Protein AF-A0A965GZ14-F1 (afdb_monomer_lite)

Sequence (369 aa):
MTVRLGDVRKEIFDEARREAADQATREGGDAVNAAARAEAALTSGAAARAAALAAVAKIASEREDIASAVRELLPDPRNAPSLSPADRARSIREKIAEVRARRESEPTISAAAVPSSPQPGRVAALEAANQAQARTRYIVVFKSALGASESRQARDQFMAGPAGLAAGARIEYTYDTALRGFAVSLPAAAADAFLDAIANNPNVDRVEIDSIVSRQAVTQTSAPWGLDRADQRSLPLSSSFSWTASGTGVRAFVIDTGILSSHAQFSGRIATGFTAIADGRGTEDCNGHGTHVAGTIGGSVSGLAKSVTLVPVRVLDCSGSGTLSGVVAGIDWVAANAPARSVMNLSLGGTASSTLDQAVAGAIARGVT

Structure (mmCIF, N/CA/C/O backbone):
data_AF-A0A965GZ14-F1
#
_entry.id   AF-A0A965GZ14-F1
#
loop_
_atom_site.group_PDB
_atom_site.id
_atom_site.type_symbol
_atom_site.label_atom_id
_atom_site.label_alt_id
_atom_site.label_comp_id
_atom_site.label_asym_id
_atom_site.label_entity_id
_atom_site.label_seq_id
_atom_site.pdbx_PDB_ins_code
_atom_site.Cartn_x
_atom_site.Cartn_y
_atom_site.Cartn_z
_atom_site.occupancy
_atom_site.B_iso_or_equiv
_atom_site.auth_seq_id
_atom_site.auth_comp_id
_atom_site.auth_asym_id
_atom_site.auth_atom_id
_atom_site.pdbx_PDB_model_num
ATOM 1 N N . MET A 1 1 ? 48.035 10.378 28.261 1.00 34.03 1 MET A N 1
ATOM 2 C CA . MET A 1 1 ? 47.774 11.759 27.809 1.00 34.03 1 MET A CA 1
ATOM 3 C C . MET A 1 1 ? 46.343 11.783 27.298 1.00 34.03 1 MET A C 1
ATOM 5 O O . MET A 1 1 ? 46.087 11.326 26.196 1.00 34.03 1 MET A O 1
ATOM 9 N N . THR A 1 2 ? 45.397 12.139 28.167 1.00 25.56 2 THR A N 1
ATOM 10 C CA . THR A 1 2 ? 43.957 12.068 27.881 1.00 25.56 2 THR A CA 1
ATOM 11 C C . THR A 1 2 ? 43.485 13.470 27.531 1.00 25.56 2 THR A C 1
ATOM 13 O O . THR A 1 2 ? 43.450 14.332 28.408 1.00 25.56 2 THR A O 1
ATOM 16 N N . VAL A 1 3 ? 43.162 13.712 26.262 1.00 28.05 3 VAL A N 1
ATOM 17 C CA . VAL A 1 3 ? 42.496 14.951 25.836 1.00 28.05 3 VAL A CA 1
ATOM 18 C C . VAL A 1 3 ? 41.031 14.842 26.262 1.00 28.05 3 VAL A C 1
ATOM 20 O O . VAL A 1 3 ? 40.362 13.858 25.944 1.00 28.05 3 VAL A O 1
ATOM 23 N N . ARG A 1 4 ? 40.543 15.798 27.061 1.00 29.12 4 ARG A N 1
ATOM 24 C CA . ARG A 1 4 ? 39.153 15.805 27.540 1.00 29.12 4 ARG A CA 1
ATOM 25 C C . ARG A 1 4 ? 38.256 16.362 26.434 1.00 29.12 4 ARG A C 1
ATOM 27 O O . ARG A 1 4 ? 38.585 17.371 25.823 1.00 29.12 4 ARG A O 1
ATOM 34 N N . LEU A 1 5 ? 37.080 15.758 26.244 1.00 29.03 5 LEU A N 1
ATOM 35 C CA . LEU A 1 5 ? 36.050 16.155 25.264 1.00 29.03 5 LEU A CA 1
ATOM 36 C C . LEU A 1 5 ? 35.640 17.649 25.298 1.00 29.03 5 LEU A C 1
ATOM 38 O O . LEU A 1 5 ? 34.991 18.123 24.368 1.00 29.03 5 LEU A O 1
ATOM 42 N N . GLY A 1 6 ? 35.987 18.391 26.354 1.00 32.09 6 GLY A N 1
ATOM 43 C CA . GLY A 1 6 ? 35.742 19.832 26.454 1.00 32.09 6 GLY A CA 1
ATOM 44 C C . GLY A 1 6 ? 36.629 20.685 25.542 1.00 32.09 6 GLY A C 1
ATOM 45 O O . GLY A 1 6 ? 36.173 21.731 25.084 1.00 32.09 6 GLY A O 1
ATOM 46 N N . ASP A 1 7 ? 37.843 20.227 25.227 1.00 34.12 7 ASP A N 1
ATOM 47 C CA . ASP A 1 7 ? 38.827 21.026 24.484 1.00 34.12 7 ASP A CA 1
ATOM 48 C C . ASP A 1 7 ? 38.552 20.997 22.968 1.00 34.12 7 ASP A C 1
ATOM 50 O O . ASP A 1 7 ? 38.594 22.035 22.314 1.00 34.12 7 ASP A O 1
ATOM 54 N N . VAL A 1 8 ? 38.087 19.855 22.443 1.00 33.94 8 VAL A N 1
ATOM 55 C CA . VAL A 1 8 ? 37.660 19.688 21.034 1.00 33.94 8 VAL A CA 1
ATOM 56 C C . VAL A 1 8 ? 36.401 20.503 20.722 1.00 33.94 8 VAL A C 1
ATOM 58 O O . VAL A 1 8 ? 36.250 21.068 19.642 1.00 33.94 8 VAL A O 1
ATOM 61 N N . ARG A 1 9 ? 35.483 20.615 21.690 1.00 38.44 9 ARG A N 1
ATOM 62 C CA . ARG A 1 9 ? 34.275 21.432 21.538 1.00 38.44 9 ARG A CA 1
ATOM 63 C C . ARG A 1 9 ? 34.630 22.917 21.448 1.00 38.44 9 ARG A C 1
ATOM 65 O O . ARG A 1 9 ? 34.014 23.631 20.668 1.00 38.44 9 ARG A O 1
ATOM 72 N N . LYS A 1 10 ? 35.618 23.383 22.215 1.00 38.72 10 LYS A N 1
ATOM 73 C CA . LYS A 1 10 ? 36.030 24.790 22.206 1.00 38.72 10 LYS A CA 1
ATOM 74 C C . LYS A 1 10 ? 36.709 25.177 20.886 1.00 38.72 10 LYS A C 1
ATOM 76 O O . LYS A 1 10 ? 36.378 26.222 20.343 1.00 38.72 10 LYS A O 1
ATOM 81 N N . GLU A 1 11 ? 37.538 24.295 20.326 1.00 36.91 11 GLU A N 1
ATOM 82 C CA . GLU A 1 11 ? 38.167 24.479 19.006 1.00 36.91 11 GLU A CA 1
ATOM 83 C C . GLU A 1 11 ? 37.140 24.583 17.868 1.00 36.91 11 GLU A C 1
ATOM 85 O O . GLU A 1 11 ? 37.192 25.530 17.090 1.00 36.91 11 GLU A O 1
ATOM 90 N N . ILE A 1 12 ? 36.138 23.696 17.836 1.00 39.47 12 ILE A N 1
ATOM 91 C CA . ILE A 1 12 ? 35.082 23.712 16.806 1.00 39.47 12 ILE A CA 1
ATOM 92 C C . ILE A 1 12 ? 34.212 24.978 16.902 1.00 39.47 12 ILE A C 1
ATOM 94 O O . ILE A 1 12 ? 33.829 25.558 15.885 1.00 39.47 12 ILE A O 1
ATOM 98 N N . PHE A 1 13 ? 33.903 25.438 18.119 1.00 42.28 13 PHE A N 1
ATOM 99 C CA . PHE A 1 13 ? 33.138 26.673 18.317 1.00 42.28 13 PHE A CA 1
ATOM 100 C C . PHE A 1 13 ? 33.953 27.931 17.988 1.00 42.28 13 PHE A C 1
ATOM 102 O O . PHE A 1 13 ? 33.389 28.883 17.448 1.00 42.28 13 PHE A O 1
ATOM 109 N N . ASP A 1 14 ? 35.256 27.941 18.277 1.00 42.25 14 ASP A N 1
ATOM 110 C CA . ASP A 1 14 ? 36.144 29.066 17.970 1.00 42.25 14 ASP A CA 1
ATOM 111 C C . ASP A 1 14 ? 36.482 29.149 16.469 1.00 42.25 14 ASP A C 1
ATOM 113 O O . ASP A 1 14 ? 36.715 30.246 15.959 1.00 42.25 14 ASP A O 1
ATOM 117 N N . GLU A 1 15 ? 36.455 28.028 15.746 1.00 41.41 15 GLU A N 1
ATOM 118 C CA . GLU A 1 15 ? 36.604 27.971 14.286 1.00 41.41 15 GLU A CA 1
ATOM 119 C C . GLU A 1 15 ? 35.326 28.433 13.569 1.00 41.41 15 GLU A C 1
ATOM 121 O O . GLU A 1 15 ? 35.385 29.328 12.726 1.00 41.41 15 GLU A O 1
ATOM 126 N N . ALA A 1 16 ? 34.148 27.992 14.029 1.00 40.31 16 ALA A N 1
ATOM 127 C CA . ALA A 1 16 ? 32.859 28.489 13.535 1.00 40.31 16 ALA A CA 1
ATOM 128 C C . ALA A 1 16 ? 32.665 30.000 13.785 1.00 40.31 16 ALA A C 1
ATOM 130 O O . ALA A 1 16 ? 32.056 30.705 12.978 1.00 40.31 16 ALA A O 1
ATOM 131 N N . ARG A 1 17 ? 33.213 30.531 14.889 1.00 46.19 17 ARG A N 1
ATOM 132 C CA . ARG A 1 17 ? 33.217 31.975 15.181 1.00 46.19 17 ARG A CA 1
ATOM 133 C C . ARG A 1 17 ? 34.125 32.763 14.236 1.00 46.19 17 ARG A C 1
ATOM 135 O O . ARG A 1 17 ? 33.768 33.882 13.871 1.00 46.19 17 ARG A O 1
ATOM 142 N N . ARG A 1 18 ? 35.281 32.203 13.857 1.00 45.28 18 ARG A N 1
ATOM 143 C CA . ARG A 1 18 ? 36.219 32.823 12.904 1.00 45.28 18 ARG A CA 1
ATOM 144 C C . ARG A 1 18 ? 35.644 32.838 11.494 1.00 45.28 18 ARG A C 1
ATOM 146 O O . ARG A 1 18 ? 35.680 33.882 10.857 1.00 45.28 18 ARG A O 1
ATOM 153 N N . GLU A 1 19 ? 35.025 31.744 11.056 1.00 46.16 19 GLU A N 1
ATOM 154 C CA . GLU A 1 19 ? 34.371 31.668 9.743 1.00 46.16 19 GLU A CA 1
ATOM 155 C C . GLU A 1 19 ? 33.162 32.614 9.639 1.00 46.16 19 GLU A C 1
ATOM 157 O O . GLU A 1 19 ? 32.989 33.298 8.629 1.00 46.16 19 GLU A O 1
ATOM 162 N N . ALA A 1 20 ? 32.377 32.750 10.714 1.00 40.12 20 ALA A N 1
ATOM 163 C CA . ALA A 1 20 ? 31.276 33.712 10.776 1.00 40.12 20 ALA A CA 1
ATOM 164 C C . ALA A 1 20 ? 31.756 35.180 10.785 1.00 40.12 20 ALA A C 1
ATOM 166 O O . ALA A 1 20 ? 31.116 36.042 10.179 1.00 40.12 20 ALA A O 1
ATOM 167 N N . ALA A 1 21 ? 32.890 35.479 11.432 1.00 41.12 21 ALA A N 1
ATOM 168 C CA . ALA A 1 21 ? 33.496 36.815 11.432 1.00 41.12 21 ALA A CA 1
ATOM 169 C C . ALA A 1 21 ? 34.120 37.177 10.066 1.00 41.12 21 ALA A C 1
ATOM 171 O O . ALA A 1 21 ? 33.974 38.309 9.592 1.00 41.12 21 ALA A O 1
ATOM 172 N N . ASP A 1 22 ? 34.735 36.207 9.386 1.00 42.75 22 ASP A N 1
ATOM 173 C CA . ASP A 1 22 ? 35.273 36.359 8.029 1.00 42.75 22 ASP A CA 1
ATOM 174 C C . ASP A 1 22 ? 34.175 36.576 6.979 1.00 42.75 22 ASP A C 1
ATOM 176 O O . ASP A 1 22 ? 34.392 37.281 5.989 1.00 42.75 22 ASP A O 1
ATOM 180 N N . GLN A 1 23 ? 32.984 36.016 7.204 1.00 40.91 23 GLN A N 1
ATOM 181 C CA . GLN A 1 23 ? 31.810 36.227 6.359 1.00 40.91 23 GLN A CA 1
ATOM 182 C C . GLN A 1 23 ? 31.124 37.577 6.651 1.00 40.91 23 GLN A C 1
ATOM 184 O O . GLN A 1 23 ? 30.739 38.289 5.723 1.00 40.91 23 GLN A O 1
ATOM 189 N N . ALA A 1 24 ? 31.091 38.014 7.917 1.00 36.91 24 ALA A N 1
ATOM 190 C CA . ALA A 1 24 ? 30.597 39.337 8.320 1.00 36.91 24 ALA A CA 1
ATOM 191 C C . ALA A 1 24 ? 31.432 40.503 7.756 1.00 36.91 24 ALA A C 1
ATOM 193 O O . ALA A 1 24 ? 30.888 41.564 7.446 1.00 36.91 24 ALA A O 1
ATOM 194 N N . THR A 1 25 ? 32.739 40.289 7.573 1.00 42.28 25 THR A N 1
ATOM 195 C CA . THR A 1 25 ? 33.654 41.274 6.969 1.00 42.28 25 THR A CA 1
ATOM 196 C C . THR A 1 25 ? 33.437 41.407 5.449 1.00 42.28 25 THR A C 1
ATOM 198 O O . THR A 1 25 ? 33.820 42.416 4.861 1.00 42.28 25 THR A O 1
ATOM 201 N N . ARG A 1 26 ? 32.775 40.427 4.804 1.00 45.94 26 ARG A N 1
ATOM 202 C CA . ARG A 1 26 ? 32.494 40.404 3.352 1.00 45.94 26 ARG A CA 1
ATOM 203 C C . ARG A 1 26 ? 31.076 40.838 2.973 1.00 45.94 26 ARG A C 1
ATOM 205 O O . ARG A 1 26 ? 30.889 41.315 1.860 1.00 45.94 26 ARG A O 1
ATOM 212 N N . GLU A 1 27 ? 30.098 40.689 3.865 1.00 45.09 27 GLU A N 1
ATOM 213 C CA . GLU A 1 27 ? 28.670 40.870 3.536 1.00 45.09 27 GLU A CA 1
ATOM 214 C C . GLU A 1 27 ? 27.980 42.048 4.245 1.00 45.09 27 GLU A C 1
ATOM 216 O O . GLU A 1 27 ? 26.765 42.173 4.163 1.00 45.09 27 GLU A O 1
ATOM 221 N N . GLY A 1 28 ? 28.723 42.947 4.899 1.00 41.72 28 GLY A N 1
ATOM 222 C CA . GLY A 1 28 ? 28.174 44.224 5.369 1.00 41.72 28 GLY A CA 1
ATOM 223 C C . GLY A 1 28 ? 27.023 44.085 6.375 1.00 41.72 28 GLY A C 1
ATOM 224 O O . GLY A 1 28 ? 25.868 44.299 6.041 1.00 41.72 28 GLY A O 1
ATOM 225 N N . GLY A 1 29 ? 27.346 43.784 7.635 1.00 38.03 29 GLY A N 1
ATOM 226 C CA . GLY A 1 29 ? 26.534 44.127 8.819 1.00 38.03 29 GLY A CA 1
ATOM 227 C C . GLY A 1 29 ? 25.199 43.397 9.061 1.00 38.03 29 GLY A C 1
ATOM 228 O O . GLY A 1 29 ? 24.818 43.236 10.223 1.00 38.03 29 GLY A O 1
ATOM 229 N N . ASP A 1 30 ? 24.495 42.908 8.039 1.00 45.78 30 ASP A N 1
ATOM 230 C CA . ASP A 1 30 ? 23.093 42.481 8.189 1.00 45.78 30 ASP A CA 1
ATOM 231 C C . ASP A 1 30 ? 22.916 41.024 8.654 1.00 45.78 30 ASP A C 1
ATOM 233 O O . ASP A 1 30 ? 21.999 40.725 9.425 1.00 45.78 30 ASP A O 1
ATOM 237 N N . ALA A 1 31 ? 23.828 40.114 8.296 1.00 41.41 31 ALA A N 1
ATOM 238 C CA . ALA A 1 31 ? 23.728 38.696 8.668 1.00 41.41 31 ALA A CA 1
ATOM 239 C C . ALA A 1 31 ? 23.986 38.436 10.169 1.00 41.41 31 ALA A C 1
ATOM 241 O O . ALA A 1 31 ? 23.285 37.639 10.798 1.00 41.41 31 ALA A O 1
ATOM 242 N N . VAL A 1 32 ? 24.936 39.159 10.777 1.00 42.06 32 VAL A N 1
ATOM 243 C CA . VAL A 1 32 ? 25.220 39.076 12.225 1.00 42.06 32 VAL A CA 1
ATOM 244 C C . VAL A 1 32 ? 24.066 39.674 13.036 1.00 42.06 32 VAL A C 1
ATOM 246 O O . VAL A 1 32 ? 23.691 39.131 14.075 1.00 42.06 32 VAL A O 1
ATOM 249 N N . ASN A 1 33 ? 23.428 40.729 12.519 1.00 46.34 33 ASN A N 1
ATOM 250 C CA . ASN A 1 33 ? 22.239 41.320 13.128 1.00 46.34 33 ASN A CA 1
ATOM 251 C C . ASN A 1 33 ? 21.010 40.399 13.034 1.00 46.34 33 ASN A C 1
ATOM 253 O O . ASN A 1 33 ? 20.216 40.365 13.972 1.00 46.34 33 ASN A O 1
ATOM 257 N N . ALA A 1 34 ? 20.851 39.626 11.955 1.00 44.97 34 ALA A N 1
ATOM 258 C CA . ALA A 1 34 ? 19.755 38.665 11.808 1.00 44.97 34 ALA A CA 1
ATOM 259 C C . ALA A 1 34 ? 19.912 37.443 12.731 1.00 44.97 34 ALA A C 1
ATOM 261 O O . ALA A 1 34 ? 18.946 37.044 13.384 1.00 44.97 34 ALA A O 1
ATOM 262 N N . ALA A 1 35 ? 21.128 36.898 12.851 1.00 43.41 35 ALA A N 1
ATOM 263 C CA . ALA A 1 35 ? 21.421 35.793 13.765 1.00 43.41 35 ALA A CA 1
ATOM 264 C C . ALA A 1 35 ? 21.275 36.213 15.241 1.00 43.41 35 ALA A C 1
ATOM 266 O O . ALA A 1 35 ? 20.604 35.524 16.009 1.00 43.41 35 ALA A O 1
ATOM 267 N N . ALA A 1 36 ? 21.785 37.394 15.616 1.00 45.50 36 ALA A N 1
ATOM 268 C CA . ALA A 1 36 ? 21.632 37.938 16.968 1.00 45.50 36 ALA A CA 1
ATOM 269 C C . ALA A 1 36 ? 20.164 38.270 17.317 1.00 45.50 36 ALA A C 1
ATOM 271 O O . ALA A 1 36 ? 19.733 38.071 18.454 1.00 45.50 36 ALA A O 1
ATOM 272 N N . ARG A 1 37 ? 19.357 38.723 16.343 1.00 48.72 37 ARG A N 1
ATOM 273 C CA . ARG A 1 37 ? 17.907 38.946 16.524 1.00 48.72 37 ARG A CA 1
ATOM 274 C C . ARG A 1 37 ? 17.117 37.640 16.631 1.00 48.72 37 ARG A C 1
ATOM 276 O O . ARG A 1 37 ? 16.169 37.584 17.409 1.00 48.72 37 ARG A O 1
ATOM 283 N N . ALA A 1 38 ? 17.497 36.595 15.894 1.00 44.22 38 ALA A N 1
ATOM 284 C CA . ALA A 1 38 ? 16.880 35.273 16.002 1.00 44.22 38 ALA A CA 1
ATOM 285 C C . ALA A 1 38 ? 17.181 34.617 17.362 1.00 44.22 38 ALA A C 1
ATOM 287 O O . ALA A 1 38 ? 16.285 34.045 17.982 1.00 44.22 38 ALA A O 1
ATOM 288 N N . GLU A 1 39 ? 18.405 34.777 17.872 1.00 45.25 39 GLU A N 1
ATOM 289 C CA . GLU A 1 39 ? 18.802 34.302 19.201 1.00 45.25 39 GLU A CA 1
ATOM 290 C C . GLU A 1 39 ? 18.074 35.066 20.326 1.00 45.25 39 GLU A C 1
ATOM 292 O O . GLU A 1 39 ? 17.581 34.453 21.273 1.00 45.25 39 GLU A O 1
ATOM 297 N N . ALA A 1 40 ? 17.875 36.382 20.169 1.00 45.94 40 ALA A N 1
ATOM 298 C CA . ALA A 1 40 ? 17.059 37.195 21.077 1.00 45.94 40 ALA A CA 1
ATOM 299 C C . ALA A 1 40 ? 15.545 36.891 20.998 1.00 45.94 40 ALA A C 1
ATOM 301 O O . ALA A 1 40 ? 14.834 37.053 21.986 1.00 45.94 40 ALA A O 1
ATOM 302 N N . ALA A 1 41 ? 15.026 36.428 19.855 1.00 42.22 41 ALA A N 1
ATOM 303 C CA . ALA A 1 41 ? 13.614 36.062 19.697 1.00 42.22 41 ALA A CA 1
ATOM 304 C C . ALA A 1 41 ? 13.282 34.686 20.304 1.00 42.22 41 ALA A C 1
ATOM 306 O O . ALA A 1 41 ? 12.161 34.475 20.775 1.00 42.22 41 ALA A O 1
ATOM 307 N N . LEU A 1 42 ? 14.257 33.769 20.369 1.00 42.22 42 LEU A N 1
ATOM 308 C CA . LEU A 1 42 ? 14.113 32.427 20.952 1.00 42.22 42 LEU A CA 1
ATOM 309 C C . LEU A 1 42 ? 13.921 32.427 22.482 1.00 42.22 42 LEU A C 1
ATOM 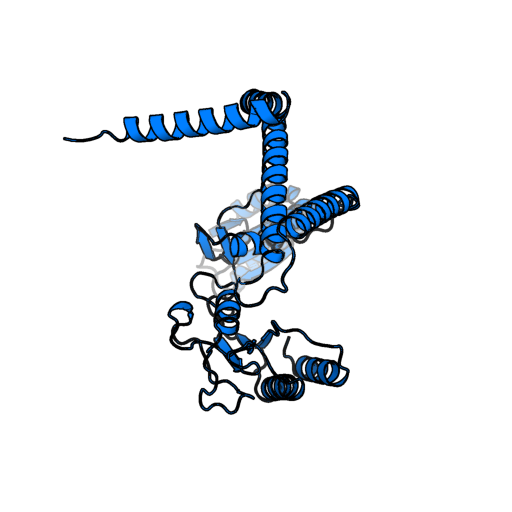311 O O . LEU A 1 42 ? 13.540 31.393 23.044 1.00 42.22 42 LEU A O 1
ATOM 315 N N . THR A 1 43 ? 14.123 33.560 23.158 1.00 43.91 43 THR A N 1
ATOM 316 C CA . THR A 1 43 ? 13.818 33.763 24.589 1.00 43.91 43 THR A CA 1
ATOM 317 C C . THR A 1 43 ? 12.461 34.436 24.837 1.00 43.91 43 THR A C 1
ATOM 319 O O . THR A 1 43 ? 12.029 34.527 25.984 1.00 43.91 43 THR A O 1
ATOM 322 N N . SER A 1 44 ? 11.746 34.842 23.781 1.00 47.12 44 SER A N 1
ATOM 323 C CA . SER A 1 44 ? 10.396 35.420 23.852 1.00 47.12 44 SER A CA 1
ATOM 324 C C . SER A 1 44 ? 9.318 34.411 23.415 1.00 47.12 44 SER A C 1
ATOM 326 O O . SER A 1 44 ? 9.627 33.385 22.810 1.00 47.12 44 SER A O 1
ATOM 328 N N . GLY A 1 45 ? 8.059 34.650 23.807 1.00 46.66 45 GLY A N 1
ATOM 329 C CA . GLY A 1 45 ? 6.956 33.672 23.814 1.00 46.66 45 GLY A CA 1
ATOM 330 C C . GLY A 1 45 ? 6.682 32.887 22.515 1.00 46.66 45 GLY A C 1
ATOM 331 O O . GLY A 1 45 ? 7.187 33.186 21.436 1.00 46.66 45 GLY A O 1
ATOM 332 N N . ALA A 1 46 ? 5.828 31.861 22.624 1.00 39.81 46 ALA A N 1
ATOM 333 C CA . ALA A 1 46 ? 5.640 30.794 21.628 1.00 39.81 46 ALA A CA 1
ATOM 334 C C . ALA A 1 46 ? 5.418 31.254 20.169 1.00 39.81 46 ALA A C 1
ATOM 336 O O . ALA A 1 46 ? 5.917 30.610 19.247 1.00 39.81 46 ALA A O 1
ATOM 337 N N . ALA A 1 47 ? 4.733 32.380 19.946 1.00 39.66 47 ALA A N 1
ATOM 338 C CA . ALA A 1 47 ? 4.501 32.927 18.607 1.00 39.66 47 ALA A CA 1
ATOM 339 C C . ALA A 1 47 ? 5.787 33.452 17.934 1.00 39.66 47 ALA A C 1
ATOM 341 O O . ALA A 1 47 ? 5.985 33.250 16.737 1.00 39.66 47 ALA A O 1
ATOM 342 N N . ALA A 1 48 ? 6.698 34.063 18.699 1.00 39.81 48 ALA A N 1
ATOM 343 C CA . ALA A 1 48 ? 7.976 34.555 18.186 1.00 39.81 48 ALA A CA 1
ATOM 344 C C . ALA A 1 48 ? 8.944 33.400 17.870 1.00 39.81 48 ALA A C 1
ATOM 346 O O . ALA A 1 48 ? 9.634 33.435 16.852 1.00 39.81 48 ALA A O 1
ATOM 347 N N . ARG A 1 49 ? 8.919 32.323 18.675 1.00 45.38 49 ARG A N 1
ATOM 348 C CA . ARG A 1 49 ? 9.638 31.068 18.379 1.00 45.38 49 ARG A CA 1
ATOM 349 C C . ARG A 1 49 ? 9.164 30.413 17.085 1.00 45.38 49 ARG A C 1
ATOM 351 O O . ARG A 1 49 ? 9.995 29.966 16.301 1.00 45.38 49 ARG A O 1
ATOM 358 N N . ALA A 1 50 ? 7.854 30.379 16.843 1.00 42.91 50 ALA A N 1
ATOM 359 C CA . ALA A 1 50 ? 7.295 29.819 15.614 1.00 42.91 50 ALA A CA 1
ATOM 360 C C . ALA A 1 50 ? 7.721 30.623 14.372 1.00 42.91 50 ALA A C 1
ATOM 362 O O . ALA A 1 50 ? 8.121 30.035 13.369 1.00 42.91 50 ALA A O 1
ATOM 363 N N . ALA A 1 51 ? 7.718 31.958 14.458 1.00 42.75 51 ALA A N 1
ATOM 364 C CA . ALA A 1 51 ? 8.179 32.825 13.374 1.00 42.75 51 ALA A CA 1
ATOM 365 C C . ALA A 1 51 ? 9.691 32.681 13.103 1.00 42.75 51 ALA A C 1
ATOM 367 O O . ALA A 1 51 ? 10.104 32.597 11.947 1.00 42.75 51 ALA A O 1
ATOM 368 N N . ALA A 1 52 ? 10.515 32.584 14.154 1.00 40.28 52 ALA A N 1
ATOM 369 C CA . ALA A 1 52 ? 11.957 32.371 14.025 1.00 40.28 52 ALA A CA 1
ATOM 370 C C . ALA A 1 52 ? 12.288 30.997 13.411 1.00 40.28 52 ALA A C 1
ATOM 372 O O . ALA A 1 52 ? 13.125 30.907 12.516 1.00 40.28 52 ALA A O 1
ATOM 373 N N . LEU A 1 53 ? 11.590 29.934 13.825 1.00 46.59 53 LEU A N 1
ATOM 374 C CA . LEU A 1 53 ? 11.750 28.593 13.251 1.00 46.59 53 LEU A CA 1
ATOM 375 C C . LEU A 1 53 ? 11.300 28.531 11.787 1.00 46.59 53 LEU A C 1
ATOM 377 O O . LEU A 1 53 ? 11.969 27.893 10.979 1.00 46.59 53 LEU A O 1
ATOM 381 N N . ALA A 1 54 ? 10.221 29.231 11.424 1.00 45.94 54 ALA A N 1
ATOM 382 C CA . ALA A 1 54 ? 9.782 29.340 10.035 1.00 45.94 54 ALA A CA 1
ATOM 383 C C . ALA A 1 54 ? 10.819 30.067 9.159 1.00 45.94 54 ALA A C 1
ATOM 385 O O . ALA A 1 54 ? 11.085 29.638 8.037 1.00 45.94 54 ALA A O 1
ATOM 386 N N . ALA A 1 55 ? 11.457 31.121 9.681 1.00 43.19 55 ALA A N 1
ATOM 387 C CA . ALA A 1 55 ? 12.532 31.822 8.980 1.00 43.19 55 ALA A CA 1
ATOM 388 C C . ALA A 1 55 ? 13.783 30.940 8.807 1.00 43.19 55 ALA A C 1
ATOM 390 O O . ALA A 1 55 ? 14.345 30.880 7.715 1.00 43.19 55 ALA A O 1
ATOM 391 N N . VAL A 1 56 ? 14.181 30.194 9.843 1.00 43.72 56 VAL A N 1
ATOM 392 C CA . VAL A 1 56 ? 15.314 29.252 9.780 1.00 43.72 56 VAL A CA 1
ATOM 393 C C . VAL A 1 56 ? 15.035 28.100 8.809 1.00 43.72 56 VAL A C 1
ATOM 395 O O . VAL A 1 56 ? 15.908 27.748 8.018 1.00 43.72 56 VAL A O 1
ATOM 398 N N . ALA A 1 57 ? 13.816 27.551 8.804 1.00 46.28 57 ALA A N 1
ATOM 399 C CA . ALA A 1 57 ? 13.407 26.509 7.862 1.00 46.28 57 ALA A CA 1
ATOM 400 C C . ALA A 1 57 ? 13.400 27.012 6.408 1.00 46.28 57 ALA A C 1
ATOM 402 O O . ALA A 1 57 ? 13.819 26.290 5.504 1.00 46.28 57 ALA A O 1
ATOM 403 N N . LYS A 1 58 ? 12.994 28.270 6.184 1.00 50.66 58 LYS A N 1
ATOM 404 C CA . LYS A 1 58 ? 13.064 28.910 4.865 1.00 50.66 58 LYS A CA 1
ATOM 405 C C . LYS A 1 58 ? 14.514 29.055 4.385 1.00 50.66 58 LYS A C 1
ATOM 407 O O . LYS A 1 58 ? 14.811 28.676 3.257 1.00 50.66 58 LYS A O 1
ATOM 412 N N . ILE A 1 59 ? 15.419 29.510 5.256 1.00 46.34 59 ILE A N 1
ATOM 413 C CA . ILE A 1 59 ? 16.857 29.625 4.949 1.00 46.34 59 ILE A CA 1
ATOM 414 C C . ILE A 1 59 ? 17.467 28.244 4.660 1.00 46.34 59 ILE A C 1
ATOM 416 O O . ILE A 1 59 ? 18.252 28.102 3.725 1.00 46.34 59 ILE A O 1
ATOM 420 N N . ALA A 1 60 ? 17.101 27.210 5.424 1.00 46.03 60 ALA A N 1
ATOM 421 C CA . ALA A 1 60 ? 17.585 25.847 5.204 1.00 46.03 60 ALA A CA 1
ATOM 422 C C . ALA A 1 60 ? 17.116 25.273 3.853 1.00 46.03 60 ALA A C 1
ATOM 424 O O . ALA A 1 60 ? 17.932 24.730 3.110 1.00 46.03 60 ALA A O 1
ATOM 425 N N . SER A 1 61 ? 15.841 25.472 3.502 1.00 49.97 61 SER A N 1
ATOM 426 C CA . SER A 1 61 ? 15.279 25.049 2.212 1.00 49.97 61 SER A CA 1
ATOM 427 C C . SER A 1 61 ? 15.927 25.779 1.031 1.00 49.97 61 SER A C 1
ATOM 429 O O . SER A 1 61 ? 16.267 25.142 0.039 1.00 49.97 61 SER A O 1
ATOM 431 N N . GLU A 1 62 ? 16.188 27.085 1.147 1.00 53.12 62 GLU A N 1
ATOM 432 C CA . GLU A 1 62 ? 16.918 27.832 0.114 1.00 53.12 62 GLU A CA 1
ATOM 433 C C . GLU A 1 62 ? 18.355 27.319 -0.067 1.00 53.12 62 GLU A C 1
ATOM 435 O O . GLU A 1 62 ? 18.849 27.256 -1.194 1.00 53.12 62 GLU A O 1
ATOM 440 N N . ARG A 1 63 ? 19.037 26.907 1.013 1.00 51.94 63 ARG A N 1
ATOM 441 C CA . ARG A 1 63 ? 20.388 26.327 0.917 1.00 51.94 63 ARG A CA 1
ATOM 442 C C . ARG A 1 63 ? 20.393 24.975 0.208 1.00 51.94 63 ARG A C 1
ATOM 444 O O . ARG A 1 63 ? 21.327 24.716 -0.549 1.00 51.94 63 ARG A O 1
ATOM 451 N N . GLU A 1 64 ? 19.387 24.133 0.425 1.00 54.88 64 GLU A N 1
ATOM 452 C CA . GLU A 1 64 ? 19.274 22.831 -0.246 1.00 54.88 64 GLU A CA 1
ATOM 453 C C . GLU A 1 64 ? 18.924 22.967 -1.731 1.00 54.88 64 GLU A C 1
ATOM 455 O O . GLU A 1 64 ? 19.569 22.316 -2.556 1.00 54.88 64 GLU A O 1
ATOM 460 N N . ASP A 1 65 ? 18.005 23.872 -2.081 1.00 50.50 65 ASP A N 1
ATOM 461 C CA . ASP A 1 65 ? 17.634 24.159 -3.473 1.00 50.50 65 ASP A CA 1
ATOM 462 C C . ASP A 1 65 ? 18.832 24.724 -4.257 1.00 50.50 65 ASP A C 1
ATOM 464 O O . ASP A 1 65 ? 19.141 24.260 -5.359 1.00 50.50 65 ASP A O 1
ATOM 468 N N . ILE A 1 66 ? 19.581 25.661 -3.659 1.00 48.19 66 ILE A N 1
ATOM 469 C CA . ILE A 1 66 ? 20.815 26.203 -4.248 1.00 48.19 66 ILE A CA 1
ATOM 470 C C . ILE A 1 66 ? 21.884 25.107 -4.366 1.00 48.19 66 ILE A C 1
ATOM 472 O O . ILE A 1 66 ? 22.534 24.994 -5.405 1.00 48.19 66 ILE A O 1
ATOM 476 N N . ALA A 1 67 ? 22.058 24.259 -3.348 1.00 50.06 67 ALA A N 1
ATOM 477 C CA . ALA A 1 67 ? 23.016 23.154 -3.397 1.00 50.06 67 ALA A CA 1
ATOM 478 C C . ALA A 1 67 ? 22.636 22.079 -4.432 1.00 50.06 67 ALA A C 1
ATOM 480 O O . ALA A 1 67 ? 23.516 21.410 -4.978 1.00 50.06 67 ALA A O 1
ATOM 481 N N . SER A 1 68 ? 21.344 21.887 -4.706 1.00 50.53 68 SER A N 1
ATOM 482 C CA . SER A 1 68 ? 20.854 20.999 -5.764 1.00 50.53 68 SER A CA 1
ATOM 483 C C . SER A 1 68 ? 21.126 21.589 -7.151 1.00 50.53 68 SER A C 1
ATOM 485 O O . SER A 1 68 ? 21.758 20.934 -7.978 1.00 50.53 68 SER A O 1
ATOM 487 N N . ALA A 1 69 ? 20.788 22.865 -7.367 1.00 48.47 69 ALA A N 1
ATOM 488 C CA . ALA A 1 69 ? 21.049 23.565 -8.627 1.00 48.47 69 ALA A CA 1
ATOM 489 C C . ALA A 1 69 ? 22.553 23.659 -8.958 1.00 48.47 69 ALA A C 1
ATOM 491 O O . ALA A 1 69 ? 22.957 23.536 -10.114 1.00 48.47 69 ALA A O 1
ATOM 492 N N . VAL A 1 70 ? 23.407 23.830 -7.941 1.00 47.28 70 VAL A N 1
ATOM 493 C CA . VAL A 1 70 ? 24.873 23.812 -8.097 1.00 47.28 70 VAL A CA 1
ATOM 494 C C . VAL A 1 70 ? 25.389 22.414 -8.463 1.00 47.28 70 VAL A C 1
ATOM 496 O O . VAL A 1 70 ? 26.305 22.306 -9.276 1.00 47.28 70 VAL A O 1
ATOM 499 N N . ARG A 1 71 ? 24.796 21.343 -7.918 1.00 56.78 71 ARG A N 1
ATOM 500 C CA . ARG A 1 71 ? 25.146 19.953 -8.269 1.00 56.78 71 ARG A CA 1
ATOM 501 C C . ARG A 1 71 ? 24.737 19.584 -9.691 1.00 56.78 71 ARG A C 1
ATOM 503 O O . ARG A 1 71 ? 25.478 18.880 -10.362 1.00 56.78 71 ARG A O 1
ATOM 510 N N . GLU A 1 72 ? 23.613 20.105 -10.167 1.00 51.03 72 GLU A N 1
ATOM 511 C CA . GLU A 1 72 ? 23.130 19.893 -11.536 1.00 51.03 72 GLU A CA 1
ATOM 512 C C . GLU A 1 72 ? 24.008 20.601 -12.593 1.00 51.03 72 GLU A C 1
ATOM 514 O O . GLU A 1 72 ? 24.092 20.175 -13.743 1.00 51.03 72 GLU A O 1
ATOM 519 N N . LEU A 1 73 ? 24.711 21.670 -12.197 1.00 44.25 73 LEU A N 1
ATOM 520 C CA . LEU A 1 73 ? 25.607 22.465 -13.050 1.00 44.25 73 LEU A CA 1
ATOM 521 C C . LEU A 1 73 ? 27.065 21.990 -13.082 1.00 44.25 73 LEU A C 1
ATOM 523 O O . LEU A 1 73 ? 27.852 22.514 -13.873 1.00 44.25 73 LEU A O 1
ATOM 527 N N . LEU A 1 74 ? 27.445 21.037 -12.232 1.00 47.09 74 LEU A N 1
ATOM 528 C CA . LEU A 1 74 ? 28.767 20.417 -12.230 1.00 47.09 74 LEU A CA 1
ATOM 529 C C . LEU A 1 74 ? 28.622 18.997 -12.797 1.00 47.09 74 LEU A C 1
ATOM 531 O O . LEU A 1 74 ? 28.352 18.075 -12.029 1.00 47.09 74 LEU A O 1
ATOM 535 N N . PRO A 1 75 ? 28.775 18.783 -14.121 1.00 43.44 75 PRO A N 1
ATOM 536 C CA . PRO A 1 75 ? 28.723 17.435 -14.670 1.00 43.44 75 PRO A CA 1
ATOM 537 C C . PRO A 1 75 ? 29.887 16.604 -14.123 1.00 43.44 75 PRO A C 1
ATOM 539 O O . PRO A 1 75 ? 30.908 17.160 -13.701 1.00 43.44 75 PRO A O 1
ATOM 542 N N . ASP A 1 76 ? 29.768 15.275 -14.210 1.00 46.34 76 ASP A N 1
ATOM 543 C CA . ASP A 1 76 ? 30.901 14.363 -14.019 1.00 46.34 76 ASP A CA 1
ATOM 544 C C . ASP A 1 76 ? 32.110 14.907 -14.813 1.00 46.34 76 ASP A C 1
ATOM 546 O O . ASP A 1 76 ? 31.972 15.171 -16.017 1.00 46.34 76 ASP A O 1
ATOM 550 N N . PRO A 1 77 ? 33.283 15.112 -14.178 1.00 45.00 77 PRO A N 1
ATOM 551 C CA . PRO A 1 77 ? 34.449 15.732 -14.812 1.00 45.00 77 PRO A CA 1
ATOM 552 C C . PRO A 1 77 ? 34.916 15.017 -16.087 1.00 45.00 77 PRO A C 1
ATOM 554 O O . PRO A 1 77 ? 35.719 15.566 -16.838 1.00 45.00 77 PRO A O 1
ATOM 557 N N . ARG A 1 78 ? 34.402 13.812 -16.355 1.00 45.78 78 ARG A N 1
ATOM 558 C CA . ARG A 1 78 ? 34.708 13.003 -17.532 1.00 45.78 78 ARG A CA 1
ATOM 559 C C . ARG A 1 78 ? 33.907 13.360 -18.794 1.00 45.78 78 ARG A C 1
ATOM 561 O O . ARG A 1 78 ? 34.326 12.924 -19.858 1.00 45.78 78 ARG A O 1
ATOM 568 N N . ASN A 1 79 ? 32.820 14.143 -18.713 1.00 47.06 79 ASN A N 1
ATOM 569 C CA . ASN A 1 79 ? 31.905 14.383 -19.853 1.00 47.06 79 ASN A CA 1
ATOM 570 C C . ASN A 1 79 ? 31.455 15.848 -20.078 1.00 47.06 79 ASN A C 1
ATOM 572 O O . ASN A 1 79 ? 30.500 16.094 -20.815 1.00 47.06 79 ASN A O 1
ATOM 576 N N . ALA A 1 80 ? 32.115 16.848 -19.487 1.00 45.62 80 ALA A N 1
ATOM 577 C CA . ALA A 1 80 ? 31.734 18.253 -19.688 1.00 45.62 80 ALA A CA 1
ATOM 578 C C . ALA A 1 80 ? 32.391 18.876 -20.948 1.00 45.62 80 ALA A C 1
ATOM 580 O O . ALA A 1 80 ? 33.610 18.764 -21.101 1.00 45.62 80 ALA A O 1
ATOM 581 N N . PRO A 1 81 ? 31.655 19.615 -21.808 1.00 49.12 81 PRO A N 1
ATOM 582 C CA . PRO A 1 81 ? 32.269 20.486 -22.810 1.00 49.12 81 PRO A CA 1
ATOM 583 C C . PRO A 1 81 ? 33.138 21.553 -22.125 1.00 49.12 81 PRO A C 1
ATOM 585 O O . PRO A 1 81 ? 32.830 22.005 -21.018 1.00 49.12 81 PRO A O 1
ATOM 588 N N . SER A 1 82 ? 34.224 21.978 -22.774 1.00 51.97 82 SER A N 1
ATOM 589 C CA . SER A 1 82 ? 35.224 22.895 -22.213 1.00 51.97 82 SER A CA 1
ATOM 590 C C . SER A 1 82 ? 34.707 24.336 -22.064 1.00 51.97 82 SER A C 1
ATOM 592 O O . SER A 1 82 ? 35.080 25.225 -22.826 1.00 51.97 82 SER A O 1
ATOM 594 N N . LEU A 1 83 ? 33.860 24.594 -21.066 1.00 53.22 83 LEU A N 1
ATOM 595 C CA . LEU A 1 83 ? 33.548 25.957 -20.628 1.00 53.22 83 LEU A CA 1
ATOM 596 C C . LEU A 1 83 ? 34.721 26.521 -19.820 1.00 53.22 83 LEU A C 1
ATOM 598 O O . LEU A 1 83 ? 35.264 25.832 -18.943 1.00 53.22 83 LEU A O 1
ATOM 602 N N . SER A 1 84 ? 35.086 27.780 -20.073 1.00 59.06 84 SER A N 1
ATOM 603 C CA . SER A 1 84 ? 36.100 28.469 -19.275 1.00 59.06 84 SER A CA 1
ATOM 604 C C . SER A 1 84 ? 35.633 28.607 -17.811 1.00 59.06 84 SER A C 1
ATOM 606 O O . SER A 1 84 ? 34.424 28.650 -17.546 1.00 59.06 84 SER A O 1
ATOM 608 N N . PRO A 1 85 ? 36.548 28.693 -16.829 1.00 48.22 85 PRO A N 1
ATOM 609 C CA . PRO A 1 85 ? 36.179 28.910 -15.426 1.00 48.22 85 PRO A CA 1
ATOM 610 C C . PRO A 1 85 ? 35.295 30.151 -15.205 1.00 48.22 85 PRO A C 1
ATOM 612 O O . PRO A 1 85 ? 34.406 30.138 -14.353 1.00 48.22 85 PRO A O 1
ATOM 615 N N . ALA A 1 86 ? 35.489 31.203 -16.010 1.00 47.66 86 ALA A N 1
ATOM 616 C CA . ALA A 1 86 ? 34.708 32.435 -15.938 1.00 47.66 86 ALA A CA 1
ATOM 617 C C . ALA A 1 86 ? 33.256 32.245 -16.413 1.00 47.66 86 ALA A C 1
ATOM 619 O O . ALA A 1 86 ? 32.334 32.795 -15.804 1.00 47.66 86 ALA A O 1
ATOM 620 N N . ASP A 1 87 ? 33.040 31.428 -17.447 1.00 51.62 87 ASP A N 1
ATOM 621 C CA . ASP A 1 87 ? 31.703 31.154 -17.988 1.00 51.62 87 ASP A CA 1
ATOM 622 C C . ASP A 1 87 ? 30.898 30.223 -17.070 1.00 51.62 87 ASP A C 1
ATOM 624 O O . ASP A 1 87 ? 29.696 30.424 -16.886 1.00 51.62 87 ASP A O 1
ATOM 628 N N . ARG A 1 88 ? 31.561 29.280 -16.382 1.00 50.41 88 ARG A N 1
ATOM 629 C CA . ARG A 1 88 ? 30.921 28.454 -15.335 1.00 50.41 88 ARG A CA 1
ATOM 630 C C . ARG A 1 88 ? 30.451 29.302 -14.154 1.00 50.41 88 ARG A C 1
ATOM 632 O O . ARG A 1 88 ? 29.315 29.168 -13.707 1.00 50.41 88 ARG A O 1
ATOM 639 N N . ALA A 1 89 ? 31.295 30.223 -13.684 1.00 46.56 89 ALA A N 1
ATOM 640 C CA . ALA A 1 89 ? 30.941 31.136 -12.597 1.00 46.56 89 ALA A CA 1
ATOM 641 C C . ALA A 1 89 ? 29.809 32.109 -12.981 1.00 46.56 89 ALA A C 1
ATOM 643 O O . ALA A 1 89 ? 29.047 32.551 -12.120 1.00 46.56 89 ALA A O 1
ATOM 644 N N . ARG A 1 90 ? 29.684 32.471 -14.265 1.00 54.38 90 ARG A N 1
ATOM 645 C CA . ARG A 1 90 ? 28.554 33.264 -14.772 1.00 54.38 90 ARG A CA 1
ATOM 646 C C . ARG A 1 90 ? 27.258 32.448 -14.773 1.00 54.38 90 ARG A C 1
ATOM 648 O O . ARG A 1 90 ?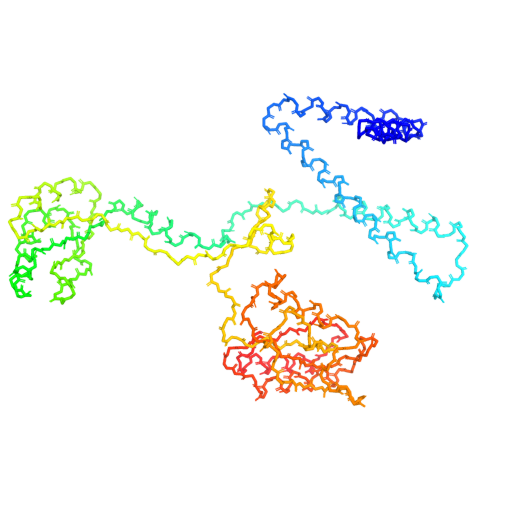 26.285 32.890 -14.172 1.00 54.38 90 ARG A O 1
ATOM 655 N N . SER A 1 91 ? 27.290 31.235 -15.324 1.00 47.41 91 SER A N 1
ATOM 656 C CA . SER A 1 91 ? 26.117 30.354 -15.410 1.00 47.41 91 SER A CA 1
ATOM 657 C C . SER A 1 91 ? 25.547 29.976 -14.034 1.00 47.41 91 SER A C 1
ATOM 659 O O . SER A 1 91 ? 24.333 29.996 -13.845 1.00 47.41 91 SER A O 1
ATOM 661 N N . ILE A 1 92 ? 26.406 29.725 -13.037 1.00 49.94 92 ILE A N 1
ATOM 662 C CA . ILE A 1 92 ? 25.973 29.461 -11.651 1.00 49.94 92 ILE A CA 1
ATOM 663 C C . ILE A 1 92 ? 25.248 30.675 -11.051 1.00 49.94 92 ILE A C 1
ATOM 665 O O . ILE A 1 92 ? 24.209 30.518 -10.414 1.00 49.94 92 ILE A O 1
ATOM 669 N N . ARG A 1 93 ? 25.761 31.892 -11.273 1.00 55.94 93 ARG A N 1
ATOM 670 C CA . ARG A 1 93 ? 25.142 33.122 -10.750 1.00 55.94 93 ARG A CA 1
ATOM 671 C C . ARG A 1 93 ? 23.776 33.398 -11.376 1.00 55.94 93 ARG A C 1
ATOM 673 O O . ARG A 1 93 ? 22.854 33.762 -10.654 1.00 55.94 93 ARG A O 1
ATOM 680 N N . GLU A 1 94 ? 23.637 33.182 -12.681 1.00 59.22 94 GLU A N 1
ATOM 681 C CA . GLU A 1 94 ? 22.363 33.342 -13.397 1.00 59.22 94 GLU A CA 1
ATOM 682 C C . GLU A 1 94 ? 21.308 32.338 -12.910 1.00 59.22 94 GLU A C 1
ATOM 684 O O . GLU A 1 94 ? 20.175 32.724 -12.630 1.00 59.22 94 GLU A O 1
ATOM 689 N N . LYS A 1 95 ? 21.693 31.072 -12.696 1.00 52.94 95 LYS A N 1
ATOM 690 C CA . LYS A 1 95 ? 20.781 30.033 -12.189 1.00 52.94 95 LYS A CA 1
ATOM 691 C C . LYS A 1 95 ? 20.319 30.304 -10.752 1.00 52.94 95 LYS A C 1
ATOM 693 O O . LYS A 1 95 ? 19.148 30.122 -10.438 1.00 52.94 95 LYS A O 1
ATOM 698 N N . ILE A 1 96 ? 21.222 30.772 -9.882 1.00 51.97 96 ILE A N 1
ATOM 699 C CA . ILE A 1 96 ? 20.877 31.166 -8.503 1.00 51.97 96 ILE A CA 1
ATOM 700 C C . ILE A 1 96 ? 19.875 32.330 -8.507 1.00 51.97 96 ILE A C 1
ATOM 702 O O . ILE A 1 96 ? 18.941 32.336 -7.706 1.00 51.97 96 ILE A O 1
ATOM 706 N N . ALA A 1 97 ? 20.039 33.297 -9.415 1.00 58.09 97 ALA A N 1
ATOM 707 C CA . ALA A 1 97 ? 19.092 34.396 -9.572 1.00 58.09 97 ALA A CA 1
ATOM 708 C C . ALA A 1 97 ? 17.722 33.914 -10.093 1.00 58.09 97 ALA A C 1
ATOM 710 O O . ALA A 1 97 ? 16.693 34.356 -9.584 1.00 58.09 97 ALA A O 1
ATOM 711 N N . GLU A 1 98 ? 17.693 32.964 -11.035 1.00 57.97 98 GLU A N 1
ATOM 712 C CA . GLU A 1 98 ? 16.451 32.373 -11.557 1.00 57.97 98 GLU A CA 1
ATOM 713 C C . GLU A 1 98 ? 15.664 31.612 -10.474 1.00 57.97 98 GLU A C 1
ATOM 715 O O . GLU A 1 98 ? 14.453 31.792 -10.340 1.00 57.97 98 GLU A O 1
ATOM 720 N N . VAL A 1 99 ? 16.347 30.797 -9.662 1.00 51.62 99 VAL A N 1
ATOM 721 C CA . VAL A 1 99 ? 15.724 30.039 -8.560 1.00 51.62 99 VAL A CA 1
ATOM 722 C C . VAL A 1 99 ? 15.105 30.979 -7.522 1.00 51.62 99 VAL A C 1
ATOM 724 O O . VAL A 1 99 ? 13.996 30.730 -7.045 1.00 51.62 99 VAL A O 1
ATOM 727 N N . ARG A 1 100 ? 15.776 32.096 -7.217 1.00 56.72 100 ARG A N 1
ATOM 728 C CA . ARG A 1 100 ? 15.236 33.127 -6.317 1.00 56.72 100 ARG A CA 1
ATOM 729 C C . ARG A 1 100 ? 13.990 33.803 -6.898 1.00 56.72 100 ARG A C 1
ATOM 731 O O . ARG A 1 100 ? 12.980 33.890 -6.206 1.00 56.72 100 ARG A O 1
ATOM 738 N N . ALA A 1 101 ? 14.014 34.185 -8.175 1.00 58.47 101 ALA A N 1
ATOM 739 C CA . ALA A 1 101 ? 12.881 34.842 -8.834 1.00 58.47 101 ALA A CA 1
ATOM 740 C C . ALA A 1 101 ? 11.636 33.935 -8.976 1.00 58.47 101 ALA A C 1
ATOM 742 O O . ALA A 1 101 ? 10.500 34.407 -8.878 1.00 58.47 101 ALA A O 1
ATOM 743 N N . ARG A 1 102 ? 11.819 32.617 -9.163 1.00 61.19 102 ARG A N 1
ATOM 744 C CA . ARG A 1 102 ? 10.702 31.649 -9.188 1.00 61.19 102 ARG A CA 1
ATOM 745 C C . ARG A 1 102 ? 9.984 31.549 -7.842 1.00 61.19 102 ARG A C 1
ATOM 747 O O . ARG A 1 102 ? 8.761 31.515 -7.819 1.00 61.19 102 ARG A O 1
ATOM 754 N N . ARG A 1 103 ? 10.717 31.571 -6.725 1.00 54.25 103 ARG A N 1
ATOM 755 C CA . ARG A 1 103 ? 10.109 31.527 -5.382 1.00 54.25 103 ARG A CA 1
ATOM 756 C C . ARG A 1 103 ? 9.387 32.814 -4.989 1.00 54.25 103 ARG A C 1
ATOM 758 O O . ARG A 1 103 ? 8.447 32.760 -4.205 1.00 54.25 103 ARG A O 1
ATOM 765 N N . GLU A 1 104 ? 9.796 33.960 -5.524 1.00 50.88 104 GLU A N 1
ATOM 766 C CA . GLU A 1 104 ? 9.119 35.242 -5.280 1.00 50.88 104 GLU A CA 1
ATOM 767 C C . GLU A 1 104 ? 7.809 35.395 -6.075 1.00 50.88 104 GLU A C 1
ATOM 769 O O . GLU A 1 104 ? 6.988 36.247 -5.739 1.00 50.88 104 GLU A O 1
ATOM 774 N N . SER A 1 105 ? 7.587 34.559 -7.097 1.00 42.84 105 SER A N 1
ATOM 775 C CA . SER A 1 105 ? 6.414 34.608 -7.984 1.00 42.84 105 SER A CA 1
ATOM 776 C C . SER A 1 105 ? 5.386 33.491 -7.753 1.00 42.84 105 SER A C 1
ATOM 778 O O . SER A 1 105 ? 4.362 33.461 -8.438 1.00 42.84 105 SER A O 1
ATOM 780 N N . GLU A 1 106 ? 5.599 32.597 -6.780 1.00 42.19 106 GLU A N 1
ATOM 781 C CA . GLU A 1 106 ? 4.609 31.573 -6.431 1.00 42.19 106 GLU A CA 1
ATOM 782 C C . GLU A 1 106 ? 3.380 32.204 -5.749 1.00 42.19 106 GLU A C 1
ATOM 784 O O . GLU A 1 106 ? 3.516 32.884 -4.726 1.00 42.19 106 GLU A O 1
ATOM 789 N N . PRO A 1 107 ? 2.156 31.993 -6.272 1.00 34.09 107 PRO A N 1
ATOM 790 C CA . PRO A 1 107 ? 0.957 32.528 -5.650 1.00 34.09 107 PRO A CA 1
ATOM 791 C C . PRO A 1 107 ? 0.719 31.849 -4.297 1.00 34.09 107 PRO A C 1
ATOM 793 O O . PRO A 1 107 ? 0.652 30.623 -4.193 1.00 34.09 107 PRO A O 1
ATOM 796 N N . THR A 1 108 ? 0.525 32.653 -3.253 1.00 34.09 108 THR A N 1
ATOM 797 C CA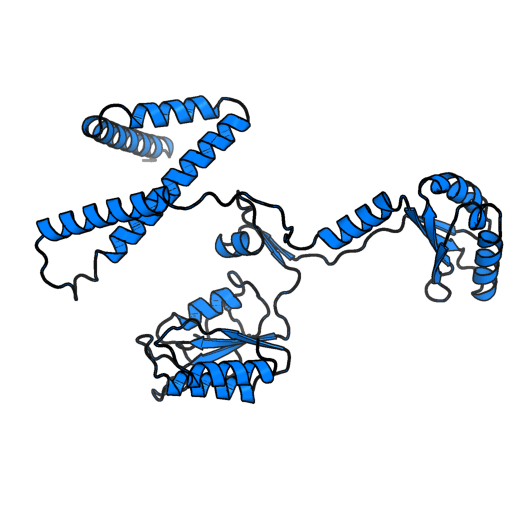 . THR A 1 108 ? 0.027 32.204 -1.952 1.00 34.09 108 THR A CA 1
ATOM 798 C C . THR A 1 108 ? -1.382 31.640 -2.123 1.00 34.09 108 THR A C 1
ATOM 800 O O . THR A 1 108 ? -2.370 32.372 -2.179 1.00 34.09 108 THR A O 1
ATOM 803 N N . ILE A 1 109 ? -1.492 30.314 -2.218 1.00 28.52 109 ILE A N 1
ATOM 804 C CA . ILE A 1 109 ? -2.784 29.626 -2.219 1.00 28.52 109 ILE A CA 1
ATOM 805 C C . ILE A 1 109 ? -3.390 29.774 -0.820 1.00 28.52 109 ILE A C 1
ATOM 807 O O . ILE A 1 109 ? -2.938 29.158 0.145 1.00 28.52 109 ILE A O 1
ATOM 811 N N . SER A 1 110 ? -4.415 30.621 -0.714 1.00 27.80 110 SER A N 1
ATOM 812 C CA . SER A 1 110 ? -5.255 30.730 0.476 1.00 27.80 110 SER A CA 1
ATOM 813 C C . SER A 1 110 ? -5.951 29.392 0.727 1.00 27.80 110 SER A C 1
ATOM 815 O O . SER A 1 110 ? -6.684 28.882 -0.124 1.00 27.80 110 SER A O 1
ATOM 817 N N . ALA A 1 111 ? -5.687 28.809 1.894 1.00 28.05 111 ALA A N 1
ATOM 818 C CA . ALA A 1 111 ? -6.241 27.540 2.333 1.00 28.05 111 ALA A CA 1
ATOM 819 C C . ALA A 1 111 ? -7.745 27.671 2.628 1.00 28.05 111 ALA A C 1
ATOM 821 O O . ALA A 1 111 ? -8.156 27.918 3.761 1.00 28.05 111 ALA A O 1
ATOM 822 N N . ALA A 1 112 ? -8.581 27.461 1.612 1.00 26.42 112 ALA A N 1
ATOM 823 C CA . ALA A 1 112 ? -9.955 27.035 1.829 1.00 26.42 112 ALA A CA 1
ATOM 824 C C . ALA A 1 112 ? -9.941 25.556 2.254 1.00 26.42 112 ALA A C 1
ATOM 826 O O . ALA A 1 112 ? -9.402 24.690 1.564 1.00 26.42 112 ALA A O 1
ATOM 827 N N . ALA A 1 113 ? -10.486 25.295 3.440 1.00 34.44 113 ALA A N 1
ATOM 828 C CA . ALA A 1 113 ? -10.466 24.008 4.111 1.00 34.44 113 ALA A CA 1
ATOM 829 C C . ALA A 1 113 ? -11.162 22.900 3.301 1.00 34.44 113 ALA A C 1
ATOM 831 O O . ALA A 1 113 ? -12.361 22.963 3.040 1.00 34.44 113 ALA A O 1
ATOM 832 N N . VAL A 1 114 ? -10.421 21.830 3.008 1.00 24.45 114 VAL A N 1
ATOM 833 C CA . VAL A 1 114 ? -10.980 20.509 2.696 1.00 24.45 114 VAL A CA 1
ATOM 834 C C . VAL A 1 114 ? -10.230 19.488 3.558 1.00 24.45 114 VAL A C 1
ATOM 836 O O . VAL A 1 114 ? -9.005 19.385 3.446 1.00 24.45 114 VAL A O 1
ATOM 839 N N . PRO A 1 115 ? -10.904 18.750 4.458 1.00 27.97 115 PRO A N 1
ATOM 840 C CA . PRO A 1 115 ? -10.219 17.877 5.395 1.00 27.97 115 PRO A CA 1
ATOM 841 C C . PRO A 1 115 ? -9.856 16.560 4.703 1.00 27.97 115 PRO A C 1
ATOM 843 O O . PRO A 1 115 ? -10.717 15.851 4.190 1.00 27.97 115 PRO A O 1
ATOM 846 N N . SER A 1 116 ? -8.575 16.201 4.713 1.00 28.47 116 SER A N 1
ATOM 847 C CA . SER A 1 116 ? -8.132 14.839 4.383 1.00 28.47 116 SER A CA 1
ATOM 848 C C . SER A 1 116 ? -6.878 14.465 5.171 1.00 28.47 116 SER A C 1
ATOM 850 O O . SER A 1 116 ? -5.803 14.225 4.625 1.00 28.47 116 SER A O 1
ATOM 852 N N . SER A 1 117 ? -7.028 14.424 6.491 1.00 31.94 117 SER A N 1
ATOM 853 C CA . SER A 1 117 ? -6.115 13.694 7.375 1.00 31.94 117 SER A CA 1
ATOM 854 C C . SER A 1 117 ? -6.407 12.182 7.280 1.00 31.94 117 SER A C 1
ATOM 856 O O . SER A 1 117 ? -7.505 11.810 6.844 1.00 31.94 117 SER A O 1
ATOM 858 N N . PRO A 1 118 ? -5.484 11.293 7.709 1.00 35.16 118 PRO A N 1
ATOM 859 C CA . PRO A 1 118 ? -5.811 9.883 7.955 1.00 35.16 118 PRO A CA 1
ATOM 860 C C . PRO A 1 118 ? -7.047 9.839 8.866 1.00 35.16 118 PRO A C 1
ATOM 862 O O . PRO A 1 118 ? -7.299 10.814 9.565 1.00 35.16 118 PRO A O 1
ATOM 865 N N . GLN A 1 119 ? -7.869 8.788 8.869 1.00 36.16 119 GLN A N 1
ATOM 866 C CA . GLN A 1 119 ? -9.112 8.783 9.659 1.00 36.16 119 GLN A CA 1
ATOM 867 C C . GLN A 1 119 ? -8.942 8.186 11.082 1.00 36.16 119 GLN A C 1
ATOM 869 O O . GLN A 1 119 ? -9.377 7.058 11.307 1.00 36.16 119 GLN A O 1
ATOM 874 N N . PRO A 1 120 ? -8.487 8.963 12.093 1.00 44.69 120 PRO A N 1
ATOM 875 C CA . PRO A 1 120 ? -9.117 9.026 13.418 1.00 44.69 120 PRO A CA 1
ATOM 876 C C . PRO A 1 120 ? -10.550 9.586 13.340 1.00 44.69 120 PRO A C 1
ATOM 878 O O . PRO A 1 120 ? -11.343 9.456 14.267 1.00 44.69 120 PRO A O 1
ATOM 881 N N . GLY A 1 121 ? -10.899 10.182 12.194 1.00 41.66 121 GLY A N 1
ATOM 882 C CA . GLY A 1 121 ? -12.153 10.870 11.943 1.00 41.66 121 GLY A CA 1
ATOM 883 C C . GLY A 1 121 ? -13.413 10.020 12.029 1.00 41.66 121 GLY A C 1
ATOM 884 O O . GLY A 1 121 ? -14.440 10.603 12.285 1.00 41.66 121 GLY A O 1
ATOM 885 N N . ARG A 1 122 ? -13.417 8.692 11.866 1.00 47.34 122 ARG A N 1
ATOM 886 C CA . ARG A 1 122 ? -14.680 7.925 11.979 1.00 47.34 122 ARG A CA 1
ATOM 887 C C . ARG A 1 122 ? -15.120 7.700 13.417 1.00 47.34 122 ARG A C 1
ATOM 889 O O . ARG A 1 122 ? -16.312 7.738 13.688 1.00 47.34 122 ARG A O 1
ATOM 896 N N . VAL A 1 123 ? -14.156 7.492 14.309 1.00 46.56 123 VAL A N 1
ATOM 897 C CA . VAL A 1 123 ? -14.384 7.427 15.756 1.00 46.56 123 VAL A CA 1
ATOM 898 C C . VAL A 1 123 ? -14.792 8.809 16.241 1.00 46.56 123 VAL A C 1
ATOM 900 O O . VAL A 1 123 ? -15.906 8.970 16.716 1.00 46.56 123 VAL A O 1
ATOM 903 N N . ALA A 1 124 ? -13.967 9.820 15.956 1.00 50.84 124 ALA A N 1
ATOM 904 C CA . ALA A 1 124 ? -14.246 11.201 16.327 1.00 50.84 124 ALA A CA 1
ATOM 905 C C . ALA A 1 124 ? -15.508 11.767 15.652 1.00 50.84 124 ALA A C 1
ATOM 907 O O . ALA A 1 124 ? -16.185 12.586 16.250 1.00 50.84 124 ALA A O 1
ATOM 908 N N . ALA A 1 125 ? -15.870 11.345 14.435 1.00 49.03 125 ALA A N 1
ATOM 909 C CA . ALA A 1 125 ? -17.108 11.762 13.770 1.00 49.03 125 ALA A CA 1
ATOM 910 C C . ALA A 1 125 ? -18.319 10.971 14.246 1.00 49.03 125 ALA A C 1
ATOM 912 O O . ALA A 1 125 ? -19.412 11.507 14.174 1.00 49.03 125 ALA A O 1
ATOM 913 N N . LEU A 1 126 ? -18.168 9.731 14.718 1.00 48.97 126 LEU A N 1
ATOM 914 C CA . LEU A 1 126 ? -19.258 9.014 15.379 1.00 48.97 126 LEU A CA 1
ATOM 915 C C . LEU A 1 126 ? -19.476 9.567 16.792 1.00 48.97 126 LEU A C 1
ATOM 917 O O . LEU A 1 126 ? -20.615 9.796 17.167 1.00 48.97 126 LEU A O 1
ATOM 921 N N . GLU A 1 127 ? -18.411 9.873 17.533 1.00 57.09 127 GLU A N 1
ATOM 922 C CA . GLU A 1 127 ? -18.458 10.640 18.784 1.00 57.09 127 GLU A CA 1
ATOM 923 C C . GLU A 1 127 ? -19.065 12.023 18.559 1.00 57.09 127 GLU A C 1
ATOM 925 O O . GLU A 1 127 ? -20.004 12.390 19.255 1.00 57.09 127 GLU A O 1
ATOM 930 N N . ALA A 1 128 ? -18.607 12.765 17.550 1.00 54.81 128 ALA A N 1
ATOM 931 C CA . ALA A 1 128 ? -19.161 14.067 17.207 1.00 54.81 128 ALA A CA 1
ATOM 932 C C . ALA A 1 128 ? -20.584 13.964 16.647 1.00 54.81 128 ALA A C 1
ATOM 934 O O . ALA A 1 128 ? -21.366 14.869 16.881 1.00 54.81 128 ALA A O 1
ATOM 935 N N . ALA A 1 129 ? -20.963 12.889 15.948 1.00 55.88 129 ALA A N 1
ATOM 936 C CA . ALA A 1 129 ? -22.342 12.653 15.518 1.00 55.88 129 ALA A CA 1
ATOM 937 C C . ALA A 1 129 ? -23.235 12.293 16.706 1.00 55.88 129 ALA A C 1
ATOM 939 O O . ALA A 1 129 ? -24.351 12.791 16.782 1.00 55.88 129 ALA A O 1
ATOM 940 N N . ASN A 1 130 ? -22.744 11.499 17.657 1.00 59.09 130 ASN A N 1
ATOM 941 C CA . ASN A 1 130 ? -23.432 11.222 18.913 1.00 59.09 130 ASN A CA 1
ATOM 942 C C . ASN A 1 130 ? -23.591 12.514 19.727 1.00 59.09 130 ASN A C 1
ATOM 944 O O . ASN A 1 130 ? -24.687 12.806 20.190 1.00 59.09 130 ASN A O 1
ATOM 948 N N . GLN A 1 131 ? -22.556 13.352 19.814 1.00 60.75 131 GLN A N 1
ATOM 949 C CA . GLN A 1 131 ? -22.631 14.669 20.451 1.00 60.75 131 GLN A CA 1
ATOM 950 C C . GLN A 1 131 ? -23.562 15.633 19.696 1.00 60.75 131 GLN A C 1
ATOM 952 O O . GLN A 1 131 ? -24.385 16.293 20.320 1.00 60.75 131 GLN A O 1
ATOM 957 N N . ALA A 1 132 ? -23.496 15.684 18.363 1.00 57.28 132 ALA A N 1
ATOM 958 C CA . ALA A 1 132 ? -24.310 16.566 17.521 1.00 57.28 132 ALA A CA 1
ATOM 959 C C . ALA A 1 132 ? -25.785 16.146 17.473 1.00 57.28 132 ALA A C 1
ATOM 961 O O . ALA A 1 132 ? -26.667 16.997 17.410 1.00 57.28 132 ALA A O 1
ATOM 962 N N . GLN A 1 133 ? -26.068 14.843 17.531 1.00 60.84 133 GLN A N 1
ATOM 963 C CA . GLN A 1 133 ? -27.418 14.306 17.719 1.00 60.84 133 GLN A CA 1
ATOM 964 C C . GLN A 1 133 ? -27.843 14.327 19.194 1.00 60.84 133 GLN A C 1
ATOM 966 O O . GLN A 1 133 ? -28.975 13.947 19.496 1.00 60.84 133 GLN A O 1
ATOM 971 N N . ALA A 1 134 ? -26.942 14.740 20.094 1.00 74.69 134 ALA A N 1
ATOM 972 C CA . ALA A 1 134 ? -27.087 14.688 21.540 1.00 74.69 134 ALA A CA 1
ATOM 973 C C . ALA A 1 134 ? -27.642 13.335 22.000 1.00 74.69 134 ALA A C 1
ATOM 975 O O . ALA A 1 134 ? -28.654 13.292 22.693 1.00 74.69 134 ALA A O 1
ATOM 976 N N . ARG A 1 135 ? -27.024 12.225 21.577 1.00 82.75 135 ARG A N 1
ATOM 977 C CA . ARG A 1 135 ? -27.364 10.852 21.971 1.00 82.75 135 ARG A CA 1
ATOM 978 C C . ARG A 1 135 ? -26.189 10.168 22.658 1.00 82.75 135 ARG A C 1
ATOM 980 O O . ARG A 1 135 ? -25.034 10.383 22.309 1.00 82.75 135 ARG A O 1
ATOM 987 N N . THR A 1 136 ? -26.520 9.291 23.592 1.00 80.62 136 THR A N 1
ATOM 988 C CA . THR A 1 136 ? -25.608 8.381 24.280 1.00 80.62 136 THR A CA 1
ATOM 989 C C . THR A 1 136 ? -26.066 6.948 24.036 1.00 80.62 136 THR A C 1
ATOM 991 O O . THR A 1 136 ? -27.240 6.697 23.739 1.00 80.62 136 THR A O 1
ATOM 994 N N . ARG A 1 137 ? -25.139 5.996 24.138 1.00 87.69 137 ARG A N 1
ATOM 995 C CA . ARG A 1 137 ? -25.424 4.580 23.934 1.00 87.69 137 ARG A CA 1
ATOM 996 C C . ARG A 1 137 ? -24.912 3.744 25.096 1.00 87.69 137 ARG A C 1
ATOM 998 O O . ARG A 1 137 ? -23.815 3.981 25.590 1.00 87.69 137 ARG A O 1
ATOM 1005 N N . TYR A 1 138 ? -25.703 2.753 25.486 1.00 88.12 138 TYR A N 1
ATOM 1006 C CA . TYR A 1 138 ? -25.344 1.784 26.514 1.00 88.12 138 TYR A CA 1
ATOM 1007 C C . TYR A 1 138 ? -25.500 0.356 26.007 1.00 88.12 138 TYR A C 1
ATOM 1009 O O . TYR A 1 138 ? -26.325 0.066 25.136 1.00 88.12 138 TYR A O 1
ATOM 1017 N N . ILE A 1 139 ? -24.734 -0.536 26.619 1.00 91.75 139 ILE A N 1
ATOM 1018 C CA . ILE A 1 139 ? -24.900 -1.980 26.575 1.00 91.75 139 ILE A CA 1
ATOM 1019 C C . ILE A 1 139 ? -25.481 -2.398 27.924 1.00 91.75 139 ILE A C 1
ATOM 1021 O O . ILE A 1 139 ? -24.870 -2.202 28.971 1.00 91.75 139 ILE A O 1
ATOM 1025 N N . VAL A 1 140 ? -26.675 -2.979 27.898 1.00 92.06 140 VAL A N 1
ATOM 1026 C CA . VAL A 1 140 ? -27.339 -3.539 29.075 1.00 92.06 140 VAL A CA 1
ATOM 1027 C C . VAL A 1 140 ? -27.124 -5.039 29.060 1.00 92.06 140 VAL A C 1
ATOM 1029 O O . VAL A 1 140 ? -27.558 -5.724 28.129 1.00 92.06 140 VAL A O 1
ATOM 1032 N N . VAL A 1 141 ? -26.486 -5.552 30.105 1.00 93.12 141 VAL A N 1
ATOM 1033 C CA . VAL A 1 141 ? -26.265 -6.982 30.302 1.00 93.12 141 VAL A CA 1
ATOM 1034 C C . VAL A 1 141 ? -27.208 -7.467 31.393 1.00 93.12 141 VAL A C 1
ATOM 1036 O O . VAL A 1 141 ? -27.219 -6.953 32.511 1.00 93.12 141 VAL A O 1
ATOM 1039 N N . PHE A 1 142 ? -28.015 -8.465 31.060 1.00 94.50 142 PHE A N 1
ATOM 1040 C CA . PHE A 1 142 ? -28.860 -9.171 32.007 1.00 94.50 142 PHE A CA 1
ATOM 1041 C C . PHE A 1 142 ? -28.113 -10.334 32.659 1.00 94.50 142 PHE A C 1
ATOM 1043 O O . PHE A 1 142 ? -27.153 -10.877 32.106 1.00 94.50 142 PHE A O 1
ATOM 1050 N N . LYS A 1 143 ? -28.598 -10.750 33.829 1.00 90.44 143 LYS A N 1
ATOM 1051 C CA . LYS A 1 143 ? -28.076 -11.904 34.566 1.00 90.44 143 LYS A CA 1
ATOM 1052 C C . LYS A 1 143 ? -28.110 -13.158 33.694 1.00 90.44 143 LYS A C 1
ATOM 1054 O O . LYS A 1 143 ? -29.118 -13.462 33.058 1.00 90.44 143 LYS A O 1
ATOM 1059 N N . SER A 1 144 ? -27.021 -13.923 33.711 1.00 86.06 144 SER A N 1
ATOM 1060 C CA . SER A 1 144 ? -26.849 -15.126 32.881 1.00 86.06 144 SER A CA 1
ATOM 1061 C C . SER A 1 144 ? -27.858 -16.242 33.177 1.00 86.06 144 SER A C 1
ATOM 1063 O O . SER A 1 144 ? -28.079 -17.092 32.319 1.00 86.06 144 SER A O 1
ATOM 1065 N N . ALA A 1 145 ? -28.484 -16.224 34.359 1.00 88.44 145 ALA A N 1
ATOM 1066 C CA . ALA A 1 145 ? -29.535 -17.162 34.748 1.00 88.44 145 ALA A CA 1
ATOM 1067 C C . ALA A 1 145 ? -30.838 -17.003 33.938 1.00 88.44 145 ALA A C 1
ATOM 1069 O O . ALA A 1 145 ? -31.644 -17.928 33.917 1.00 88.44 145 ALA A O 1
ATOM 1070 N N . LEU A 1 146 ? -31.049 -15.862 33.269 1.00 88.31 146 LEU A N 1
ATOM 1071 C CA . LEU A 1 146 ? -32.228 -15.637 32.432 1.00 88.31 146 LEU A CA 1
ATOM 1072 C C . LEU A 1 146 ? -32.134 -16.418 31.117 1.00 88.31 146 LEU A C 1
ATOM 1074 O O . LEU A 1 146 ? -31.167 -16.308 30.353 1.00 88.31 146 LEU A O 1
ATOM 1078 N N . GLY A 1 147 ? -33.196 -17.152 30.793 1.00 90.19 147 GLY A N 1
ATOM 1079 C CA . GLY A 1 147 ? -33.371 -17.750 29.478 1.00 90.19 147 GLY A CA 1
ATOM 1080 C C . GLY A 1 147 ? -33.443 -16.685 28.376 1.00 90.19 147 GLY A C 1
ATOM 1081 O O . GLY A 1 147 ? -33.792 -15.529 28.608 1.00 90.19 147 GLY A O 1
ATOM 1082 N N . ALA A 1 148 ? -33.147 -17.064 27.129 1.00 87.94 148 ALA A N 1
ATOM 1083 C CA . ALA A 1 148 ? -33.191 -16.133 25.994 1.00 87.94 148 ALA A CA 1
ATOM 1084 C C . ALA A 1 148 ? -34.582 -15.493 25.800 1.00 87.94 148 ALA A C 1
ATOM 1086 O O . ALA A 1 148 ? -34.688 -14.312 25.474 1.00 87.94 148 ALA A O 1
ATOM 1087 N N . SER A 1 149 ? -35.654 -16.259 26.031 1.00 91.88 149 SER A N 1
ATOM 1088 C CA . SER A 1 149 ? -37.027 -15.745 25.949 1.00 91.88 149 SER A CA 1
ATOM 1089 C C . SER A 1 149 ? -37.344 -14.756 27.071 1.00 91.88 149 SER A C 1
ATOM 1091 O O . SER A 1 149 ? -37.888 -13.689 26.804 1.00 91.88 149 SER A O 1
ATOM 1093 N N . GLU A 1 150 ? -36.953 -15.078 28.304 1.00 91.38 150 GLU A N 1
ATOM 1094 C CA . GLU A 1 150 ? -37.153 -14.222 29.479 1.00 91.38 150 GLU A CA 1
ATOM 1095 C C . GLU A 1 150 ? -36.352 -12.924 29.354 1.00 91.38 150 GLU A C 1
ATOM 1097 O O . GLU A 1 150 ? -36.860 -11.846 29.638 1.00 91.38 150 GLU A O 1
ATOM 1102 N N . SER A 1 151 ? -35.127 -13.005 28.830 1.00 91.31 151 SER A N 1
ATOM 1103 C CA . SER A 1 151 ? -34.294 -11.844 28.522 1.00 91.31 151 SER A CA 1
ATOM 1104 C C . SER A 1 151 ? -34.948 -10.915 27.493 1.00 91.31 151 SER A C 1
ATOM 1106 O O . SER A 1 151 ? -34.919 -9.698 27.675 1.00 91.31 151 SER A O 1
ATOM 1108 N N . ARG A 1 152 ? -35.551 -11.454 26.422 1.00 91.06 152 ARG A N 1
ATOM 1109 C CA . ARG A 1 152 ? -36.286 -10.634 25.443 1.00 91.06 152 ARG A CA 1
ATOM 1110 C C . ARG A 1 152 ? -37.519 -9.997 26.069 1.00 91.06 152 ARG A C 1
ATOM 1112 O O . ARG A 1 152 ? -37.730 -8.803 25.891 1.00 91.06 152 ARG A O 1
ATOM 1119 N N . GLN A 1 153 ? -38.272 -10.762 26.855 1.00 91.50 153 GLN A N 1
ATOM 1120 C CA . GLN A 1 153 ? -39.450 -10.253 27.549 1.00 91.50 153 GLN A CA 1
ATOM 1121 C C . GLN A 1 153 ? -39.092 -9.139 28.542 1.00 91.50 153 GLN A C 1
ATOM 1123 O O . GLN A 1 153 ? -39.756 -8.108 28.555 1.00 91.50 153 GLN A O 1
ATOM 1128 N N . ALA A 1 154 ? -38.015 -9.301 29.315 1.00 89.12 154 ALA A N 1
ATOM 1129 C CA . ALA A 1 154 ? -37.526 -8.290 30.250 1.00 89.12 154 ALA A CA 1
ATOM 1130 C C . ALA A 1 154 ? -37.075 -7.005 29.535 1.00 89.12 154 ALA A C 1
ATOM 1132 O O . ALA A 1 154 ? -37.391 -5.907 29.993 1.00 89.12 154 ALA A O 1
ATOM 1133 N N . ARG A 1 155 ? -36.384 -7.123 28.390 1.00 91.56 155 ARG A N 1
ATOM 1134 C CA . ARG A 1 155 ? -36.059 -5.980 27.518 1.00 91.56 155 ARG A CA 1
ATOM 1135 C C . ARG A 1 155 ? -37.329 -5.285 27.036 1.00 91.56 155 ARG A C 1
ATOM 1137 O O . ARG A 1 155 ? -37.425 -4.071 27.161 1.00 91.56 155 ARG A O 1
ATOM 1144 N N . ASP A 1 156 ? -38.283 -6.032 26.487 1.00 90.56 156 ASP A N 1
ATOM 1145 C CA . ASP A 1 156 ? -39.494 -5.461 25.888 1.00 90.56 156 ASP A CA 1
ATOM 1146 C C . ASP A 1 156 ? -40.368 -4.772 26.936 1.00 90.56 156 ASP A C 1
ATOM 1148 O O . ASP A 1 156 ? -40.837 -3.661 26.702 1.00 90.56 156 ASP A O 1
ATOM 1152 N N . GLN A 1 157 ? -40.510 -5.370 28.122 1.00 88.12 157 GLN A N 1
ATOM 1153 C CA . GLN A 1 157 ? -41.187 -4.750 29.263 1.00 88.12 157 GLN A CA 1
ATOM 1154 C C . GLN A 1 157 ? -40.496 -3.459 29.708 1.00 88.12 157 GLN A C 1
ATOM 1156 O O . GLN A 1 157 ? -41.167 -2.458 29.946 1.00 88.12 157 GLN A O 1
ATOM 1161 N N . PHE A 1 158 ? -39.163 -3.460 29.791 1.00 86.88 158 PHE A N 1
ATOM 1162 C CA . PHE A 1 158 ? -38.407 -2.267 30.161 1.00 86.88 158 PHE A CA 1
ATOM 1163 C C . PHE A 1 158 ? -38.550 -1.153 29.111 1.00 86.88 158 PHE A C 1
ATOM 1165 O O . PHE A 1 158 ? -38.821 -0.002 29.453 1.00 86.88 158 PHE A O 1
ATOM 1172 N N . MET A 1 159 ? -38.442 -1.497 27.824 1.00 85.56 159 MET A N 1
ATOM 1173 C CA . MET A 1 159 ? -38.537 -0.539 26.719 1.00 85.56 159 MET A CA 1
ATOM 1174 C C . MET A 1 159 ? -39.960 -0.010 26.496 1.00 85.56 159 MET A C 1
ATOM 1176 O O . MET A 1 159 ? -40.119 1.124 26.052 1.00 85.56 159 MET A O 1
ATOM 1180 N N . ALA A 1 160 ? -40.986 -0.795 26.833 1.00 84.38 160 ALA A N 1
ATOM 1181 C CA . ALA A 1 160 ? -42.384 -0.363 26.841 1.00 84.38 160 ALA A CA 1
ATOM 1182 C C . ALA A 1 160 ? -42.760 0.458 28.091 1.00 84.38 160 ALA A C 1
ATOM 1184 O O . ALA A 1 160 ? -43.860 1.006 28.162 1.00 84.38 160 ALA A O 1
ATOM 1185 N N . GLY A 1 161 ? -41.874 0.546 29.086 1.00 78.81 161 GLY A N 1
ATOM 1186 C CA . GLY A 1 161 ? -42.065 1.389 30.260 1.00 78.81 161 GLY A CA 1
ATOM 1187 C C . GLY A 1 161 ? -41.821 2.879 29.971 1.00 78.81 161 GLY A C 1
ATOM 1188 O O . GLY A 1 161 ? -41.257 3.236 28.930 1.00 78.81 161 GLY A O 1
ATOM 1189 N N . PRO A 1 162 ? -42.172 3.773 30.918 1.00 68.81 162 PRO A N 1
ATOM 1190 C CA . PRO A 1 162 ? -41.927 5.211 30.792 1.00 68.81 162 PRO A CA 1
ATOM 1191 C C . PRO A 1 162 ? -40.458 5.531 30.497 1.00 68.81 162 PRO A C 1
ATOM 1193 O O . PRO A 1 162 ? -40.170 6.403 29.688 1.00 68.81 162 PRO A O 1
ATOM 1196 N N . ALA A 1 163 ? -39.527 4.773 31.078 1.00 66.81 163 ALA A N 1
ATOM 1197 C CA . ALA A 1 163 ? -38.095 4.955 30.872 1.00 66.81 163 ALA A CA 1
ATOM 1198 C C . ALA A 1 163 ? -37.610 4.610 29.451 1.00 66.81 163 ALA A C 1
ATOM 1200 O O . ALA A 1 163 ? -36.637 5.195 28.995 1.00 66.81 163 ALA A O 1
ATOM 1201 N N . GLY A 1 164 ? -38.267 3.693 28.733 1.00 64.50 164 GLY A N 1
ATOM 1202 C CA . GLY A 1 164 ? -37.914 3.368 27.347 1.00 64.50 164 GLY A CA 1
ATOM 1203 C C . GLY A 1 164 ? -38.572 4.304 26.332 1.00 64.50 164 GLY A C 1
ATOM 1204 O O . GLY A 1 164 ? -37.908 4.835 25.440 1.00 64.50 164 GLY A O 1
ATOM 1205 N N . LEU A 1 165 ? -39.872 4.558 26.499 1.00 62.50 165 LEU A N 1
ATOM 1206 C CA . LEU A 1 165 ? -40.672 5.367 25.573 1.00 62.50 165 LEU A CA 1
ATOM 1207 C C . LEU A 1 165 ? -40.493 6.878 25.777 1.00 62.50 165 LEU A C 1
ATOM 1209 O O . LEU A 1 165 ? -40.312 7.598 24.795 1.00 62.50 165 LEU A O 1
ATOM 1213 N N . ALA A 1 166 ? -40.499 7.375 27.021 1.00 59.81 166 ALA A N 1
ATOM 1214 C CA . ALA A 1 166 ? -40.357 8.812 27.291 1.00 59.81 166 ALA A CA 1
ATOM 1215 C C . ALA A 1 166 ? -38.919 9.305 27.079 1.00 59.81 166 ALA A C 1
ATOM 1217 O O . ALA A 1 166 ? -38.706 10.471 26.756 1.00 59.81 166 ALA A O 1
ATOM 1218 N N . ALA A 1 167 ? -37.936 8.409 27.192 1.00 66.00 167 ALA A N 1
ATOM 1219 C CA . ALA A 1 167 ? -36.544 8.722 26.907 1.00 66.00 167 ALA A CA 1
ATOM 1220 C C . ALA A 1 167 ? -36.230 8.775 25.406 1.00 66.00 167 ALA A C 1
ATOM 1222 O O . ALA A 1 167 ? -35.112 9.114 25.059 1.00 66.00 167 ALA A O 1
ATOM 1223 N N . GLY A 1 168 ? -37.134 8.408 24.485 1.00 78.75 168 GLY A N 1
ATOM 1224 C CA . GLY A 1 168 ? -36.780 8.306 23.059 1.00 78.75 168 GLY A CA 1
ATOM 1225 C C . GLY A 1 168 ? -35.660 7.284 22.792 1.00 78.75 168 GLY A C 1
ATOM 1226 O O . GLY A 1 168 ? -34.823 7.468 21.888 1.00 78.75 168 GLY A O 1
ATOM 1227 N N . ALA A 1 169 ? -35.617 6.235 23.619 1.00 86.69 169 ALA A N 1
ATOM 1228 C CA . ALA A 1 169 ? -34.634 5.173 23.542 1.00 86.69 169 ALA A CA 1
ATOM 1229 C C . ALA A 1 169 ? -34.932 4.244 22.354 1.00 86.69 169 ALA A C 1
ATOM 1231 O O . ALA A 1 169 ? -36.083 3.999 21.992 1.00 86.69 169 ALA A O 1
ATOM 1232 N N . ARG A 1 170 ? -33.882 3.732 21.716 1.00 87.62 170 ARG A N 1
ATOM 1233 C CA . ARG A 1 170 ? -33.948 2.863 20.539 1.00 87.62 170 ARG A CA 1
ATOM 1234 C C . ARG A 1 170 ? -33.068 1.655 20.776 1.00 87.62 170 ARG A C 1
ATOM 1236 O O . ARG A 1 170 ? -31.888 1.809 21.079 1.00 87.62 170 ARG A O 1
ATOM 1243 N N . ILE A 1 171 ? -33.637 0.463 20.635 1.00 90.56 171 ILE A N 1
ATOM 1244 C CA . ILE A 1 171 ? -32.841 -0.763 20.640 1.00 90.56 171 ILE A CA 1
ATOM 1245 C C . ILE A 1 171 ? -32.021 -0.780 19.353 1.00 90.56 171 ILE A C 1
ATOM 1247 O O . ILE A 1 171 ? -32.574 -0.744 18.258 1.00 90.56 171 ILE A O 1
ATOM 1251 N N . GLU A 1 172 ? -30.709 -0.864 19.508 1.00 91.44 172 GLU A N 1
ATOM 1252 C CA . GLU A 1 172 ? -29.770 -0.987 18.399 1.00 91.44 172 GLU A CA 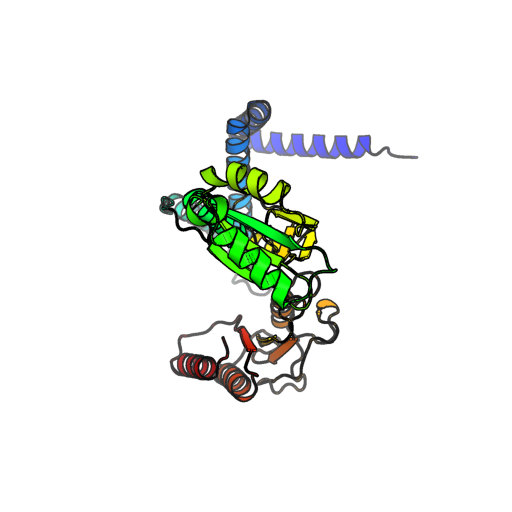1
ATOM 1253 C C . GLU A 1 172 ? -29.471 -2.460 18.111 1.00 91.44 172 GLU A C 1
ATOM 1255 O O . GLU A 1 172 ? -29.504 -2.898 16.967 1.00 91.44 172 GLU A O 1
ATOM 1260 N N . TYR A 1 173 ? -29.214 -3.248 19.163 1.00 92.25 173 TYR A N 1
ATOM 1261 C CA . TYR A 1 173 ? -28.924 -4.679 19.055 1.00 92.25 173 TYR A CA 1
ATOM 1262 C C . TYR A 1 173 ? -29.533 -5.458 20.211 1.00 92.25 173 TYR A C 1
ATOM 1264 O O . TYR A 1 173 ? -29.745 -4.920 21.292 1.00 92.25 173 TYR A O 1
ATOM 1272 N N . THR A 1 174 ? -29.779 -6.747 19.995 1.00 93.94 174 THR A N 1
ATOM 1273 C CA . THR A 1 174 ? -30.193 -7.696 21.035 1.00 93.94 174 THR A CA 1
ATOM 1274 C C . THR A 1 174 ? -29.230 -8.864 21.069 1.00 93.94 174 THR A C 1
ATOM 1276 O O . THR A 1 174 ? -28.807 -9.352 20.024 1.00 93.94 174 THR A O 1
ATOM 1279 N N . TYR A 1 175 ? -28.920 -9.316 22.276 1.00 93.62 175 TYR A N 1
ATOM 1280 C CA . TYR A 1 175 ? -27.997 -10.403 22.539 1.00 93.62 175 TYR A CA 1
ATOM 1281 C C . TYR A 1 175 ? -28.744 -11.520 23.270 1.00 93.62 175 TYR A C 1
ATOM 1283 O O . TYR A 1 175 ? -29.228 -11.328 24.385 1.00 93.62 175 TYR A O 1
ATOM 1291 N N . ASP A 1 176 ? -28.862 -12.682 22.630 1.00 92.38 176 ASP A N 1
ATOM 1292 C CA . ASP A 1 176 ? -29.611 -13.832 23.151 1.00 92.38 176 ASP A CA 1
ATOM 1293 C C . ASP A 1 176 ? -28.804 -15.136 23.172 1.00 92.38 176 ASP A C 1
ATOM 1295 O O . ASP A 1 176 ? -29.328 -16.185 23.549 1.00 92.38 176 ASP A O 1
ATOM 1299 N N . THR A 1 177 ? -27.527 -15.058 22.791 1.00 86.81 177 THR A N 1
ATOM 1300 C CA . THR A 1 177 ? -26.640 -16.212 22.640 1.00 86.81 177 THR A CA 1
ATOM 1301 C C . THR A 1 177 ? -25.386 -16.042 23.492 1.00 86.81 177 THR A C 1
ATOM 1303 O O . THR A 1 177 ? -25.345 -16.602 24.586 1.00 86.81 177 THR A O 1
ATOM 1306 N N . ALA A 1 178 ? -24.412 -15.233 23.045 1.00 87.00 178 ALA A N 1
ATOM 1307 C CA . ALA A 1 178 ? -23.132 -15.017 23.737 1.00 87.00 178 ALA A CA 1
ATOM 1308 C C . ALA A 1 178 ? -23.282 -14.332 25.108 1.00 87.00 178 ALA A C 1
ATOM 1310 O O . ALA A 1 178 ? -22.494 -14.567 26.017 1.00 87.00 178 ALA A O 1
ATOM 1311 N N . LEU A 1 179 ? -24.316 -13.506 25.251 1.00 91.75 179 LEU A N 1
ATOM 1312 C CA . LEU A 1 179 ? -24.784 -12.943 26.513 1.00 91.75 179 LEU A CA 1
ATOM 1313 C C . LEU A 1 179 ? -26.300 -12.727 26.432 1.00 91.75 179 LEU A C 1
ATOM 1315 O O . LEU A 1 179 ? -26.909 -12.976 25.387 1.00 91.75 179 LEU A O 1
ATOM 1319 N N . ARG A 1 180 ? -26.918 -12.320 27.541 1.00 94.75 180 ARG A N 1
ATOM 1320 C CA . ARG A 1 180 ? -28.321 -11.892 27.607 1.00 94.75 180 ARG A CA 1
ATOM 1321 C C . ARG A 1 180 ? -28.340 -10.386 27.775 1.00 94.75 180 ARG A C 1
ATOM 1323 O O . ARG A 1 180 ? -27.698 -9.886 28.691 1.00 94.75 180 ARG A O 1
ATOM 1330 N N . GLY A 1 181 ? -29.008 -9.656 26.892 1.00 94.06 181 GLY A N 1
ATOM 1331 C CA . GLY A 1 181 ? -28.967 -8.199 26.950 1.00 94.06 181 GLY A CA 1
ATOM 1332 C C . GLY A 1 181 ? -29.314 -7.509 25.644 1.00 94.06 181 GLY A C 1
ATOM 1333 O O . GLY A 1 181 ? -29.816 -8.121 24.700 1.00 94.06 181 GLY A O 1
ATOM 1334 N N . PHE A 1 182 ? -29.036 -6.214 25.589 1.00 93.94 182 PHE A N 1
ATOM 1335 C CA . PHE A 1 182 ? -29.274 -5.390 24.410 1.00 93.94 182 PHE A CA 1
ATOM 1336 C C . PHE A 1 182 ? -28.400 -4.135 24.429 1.00 93.94 182 PHE A C 1
ATOM 1338 O O . PHE A 1 182 ? -27.964 -3.684 25.485 1.00 93.94 182 PHE A O 1
ATOM 1345 N N . ALA A 1 183 ? -28.154 -3.565 23.253 1.00 92.81 183 ALA A N 1
ATOM 1346 C CA . ALA A 1 183 ? -27.584 -2.231 23.122 1.00 92.81 183 ALA A CA 1
ATOM 1347 C C . ALA A 1 183 ? -28.699 -1.234 22.813 1.00 92.81 183 ALA A C 1
ATOM 1349 O O . ALA A 1 183 ? -29.574 -1.518 21.990 1.00 92.81 183 ALA A O 1
ATOM 1350 N N . VAL A 1 184 ? -28.651 -0.062 23.437 1.00 90.94 184 VAL A N 1
ATOM 1351 C CA . VAL A 1 184 ? -29.693 0.963 23.338 1.00 90.94 184 VAL A CA 1
ATOM 1352 C C . VAL A 1 184 ? -29.079 2.342 23.160 1.00 90.94 184 VAL A C 1
ATOM 1354 O O . VAL A 1 184 ? -28.158 2.705 23.887 1.00 90.94 184 VAL A O 1
ATOM 1357 N N . SER A 1 185 ? -29.585 3.112 22.197 1.00 89.88 185 SER A N 1
ATOM 1358 C CA . SER A 1 185 ? -29.268 4.532 22.052 1.00 89.88 185 SER A CA 1
ATOM 1359 C C . SER A 1 185 ? -30.410 5.384 22.584 1.00 89.88 185 SER A C 1
ATOM 1361 O O . SER A 1 185 ? -31.577 5.060 22.384 1.00 89.88 185 SER A O 1
ATOM 1363 N N . LEU A 1 186 ? -30.101 6.513 23.207 1.00 89.62 186 LEU A N 1
ATOM 1364 C CA . LEU A 1 186 ? -31.085 7.466 23.714 1.00 89.62 186 LEU A CA 1
ATOM 1365 C C . LEU A 1 186 ? -30.519 8.891 23.663 1.00 89.62 186 LEU A C 1
ATOM 1367 O O . LEU A 1 186 ? -29.302 9.045 23.617 1.00 89.62 186 LEU A O 1
ATOM 1371 N N . PRO A 1 187 ? -31.353 9.942 23.639 1.00 88.62 187 PRO A N 1
ATOM 1372 C CA . PRO A 1 187 ? -30.913 11.313 23.848 1.00 88.62 187 PRO A CA 1
ATOM 1373 C C . PRO A 1 187 ? -30.118 11.434 25.155 1.00 88.62 187 PRO A C 1
ATOM 1375 O O . PRO A 1 187 ? -30.515 10.891 26.182 1.00 88.62 187 PRO A O 1
ATOM 1378 N N . ALA A 1 188 ? -29.017 12.176 25.126 1.00 82.38 188 ALA A N 1
ATOM 1379 C CA . ALA A 1 188 ? -28.110 12.393 26.244 1.00 82.38 188 ALA A CA 1
ATOM 1380 C C . ALA A 1 188 ? -28.833 13.002 27.455 1.00 82.38 188 ALA A C 1
ATOM 1382 O O . ALA A 1 188 ? -28.562 12.612 28.581 1.00 82.38 188 ALA A O 1
ATOM 1383 N N . ALA A 1 189 ? -29.821 13.874 27.224 1.00 82.94 189 ALA A N 1
ATOM 1384 C CA . ALA A 1 189 ? -30.652 14.449 28.285 1.00 82.94 189 ALA A CA 1
ATOM 1385 C C . ALA A 1 189 ? -31.521 13.415 29.031 1.00 82.94 189 ALA A C 1
ATOM 1387 O O . ALA A 1 189 ? -32.004 13.700 30.121 1.00 82.94 189 ALA A O 1
ATOM 1388 N N . ALA A 1 190 ? -31.735 12.229 28.455 1.00 85.19 190 ALA A N 1
ATOM 1389 C CA . ALA A 1 190 ? -32.491 11.146 29.076 1.00 85.19 190 ALA A CA 1
ATOM 1390 C C . ALA A 1 190 ? -31.591 10.071 29.714 1.00 85.19 190 ALA A C 1
ATOM 1392 O O . ALA A 1 190 ? -32.107 9.078 30.223 1.00 85.19 190 ALA A O 1
ATOM 1393 N N . ALA A 1 191 ? -30.263 10.249 29.676 1.00 83.19 191 ALA A N 1
ATOM 1394 C CA . ALA A 1 191 ? -29.298 9.278 30.183 1.00 83.19 191 ALA A CA 1
ATOM 1395 C C . ALA A 1 191 ? -29.494 8.989 31.677 1.00 83.19 191 ALA A C 1
ATOM 1397 O O . ALA A 1 191 ? -29.630 7.826 32.046 1.00 83.19 191 ALA A O 1
ATOM 1398 N N . ASP A 1 192 ? -29.594 10.028 32.509 1.00 81.69 192 ASP A N 1
ATOM 1399 C CA . ASP A 1 192 ? -29.736 9.869 33.962 1.00 81.69 192 ASP A CA 1
ATOM 1400 C C . ASP A 1 192 ? -31.048 9.159 34.321 1.00 81.69 192 ASP A C 1
ATOM 1402 O O . ASP A 1 192 ? -31.039 8.149 35.017 1.00 81.69 192 ASP A O 1
ATOM 1406 N N . ALA A 1 193 ? -32.171 9.593 33.738 1.00 83.06 193 ALA A N 1
ATOM 1407 C CA . ALA A 1 193 ? -33.474 8.961 33.960 1.00 83.06 193 ALA A CA 1
ATOM 1408 C C . ALA A 1 193 ? -33.507 7.488 33.507 1.00 83.06 193 ALA A C 1
ATOM 1410 O O . ALA A 1 193 ? -34.154 6.650 34.138 1.00 83.06 193 ALA A O 1
ATOM 1411 N N . PHE A 1 194 ? -32.811 7.158 32.415 1.00 86.44 194 PHE A N 1
ATOM 1412 C CA . PHE A 1 194 ? -32.653 5.779 31.963 1.00 86.44 194 PHE A CA 1
ATOM 1413 C C . PHE A 1 194 ? -31.814 4.956 32.947 1.00 86.44 194 PHE A C 1
ATOM 1415 O O . PHE A 1 194 ? -32.206 3.838 33.286 1.00 86.44 194 PHE A O 1
ATOM 1422 N N . LEU A 1 195 ? -30.683 5.500 33.412 1.00 84.50 195 LEU A N 1
ATOM 1423 C CA . LEU A 1 195 ? -29.797 4.835 34.366 1.00 84.50 195 LEU A CA 1
ATOM 1424 C C . LEU A 1 195 ? -30.490 4.603 35.718 1.00 84.50 195 LEU A C 1
ATOM 1426 O O . LEU A 1 195 ? -30.410 3.499 36.253 1.00 84.50 195 LEU A O 1
ATOM 1430 N N . ASP A 1 196 ? -31.257 5.573 36.214 1.00 84.69 196 ASP A N 1
ATOM 1431 C CA . ASP A 1 196 ? -32.047 5.440 37.444 1.00 84.69 196 ASP A CA 1
ATOM 1432 C C . ASP A 1 196 ? -33.130 4.358 37.319 1.00 84.69 196 ASP A C 1
ATOM 1434 O O . ASP A 1 196 ? -33.343 3.542 38.224 1.00 84.69 196 ASP A O 1
ATOM 1438 N N . ALA A 1 197 ? -33.813 4.316 36.172 1.00 83.69 197 ALA A N 1
ATOM 1439 C CA . ALA A 1 197 ? -34.853 3.328 35.918 1.00 83.69 197 ALA A CA 1
ATOM 1440 C C . ALA A 1 197 ? -34.289 1.908 35.776 1.00 83.69 197 ALA A C 1
ATOM 1442 O O . ALA A 1 197 ? -34.911 0.943 36.228 1.00 83.69 197 ALA A O 1
ATOM 1443 N N . ILE A 1 198 ? -33.124 1.762 35.140 1.00 86.00 198 ILE A N 1
ATOM 1444 C CA . ILE A 1 198 ? -32.528 0.451 34.878 1.00 86.00 198 ILE A CA 1
ATOM 1445 C C . ILE A 1 198 ? -31.744 -0.095 36.073 1.00 86.00 198 ILE A C 1
ATOM 1447 O O . ILE A 1 198 ? -31.683 -1.313 36.235 1.00 86.00 198 ILE A O 1
ATOM 1451 N N . ALA A 1 199 ? -31.212 0.775 36.939 1.00 80.25 199 ALA A N 1
ATOM 1452 C CA . ALA A 1 199 ? -30.474 0.391 38.144 1.00 80.25 199 ALA A CA 1
ATOM 1453 C C . ALA A 1 199 ? -31.303 -0.481 39.102 1.00 80.25 199 ALA A C 1
ATOM 1455 O O . ALA A 1 199 ? -30.761 -1.352 39.777 1.00 80.25 199 ALA A O 1
ATOM 1456 N N . ASN A 1 200 ? -32.624 -0.285 39.125 1.00 79.94 200 ASN A N 1
ATOM 1457 C CA . ASN A 1 200 ? -33.540 -1.037 39.984 1.00 79.94 200 ASN A CA 1
ATOM 1458 C C . ASN A 1 200 ? -34.113 -2.302 39.321 1.00 79.94 200 ASN A C 1
ATOM 1460 O O . ASN A 1 200 ? -34.946 -2.989 39.915 1.00 79.94 200 ASN A O 1
ATOM 1464 N N . ASN A 1 201 ? -33.705 -2.629 38.092 1.00 83.62 201 ASN A N 1
ATOM 1465 C CA . ASN A 1 201 ? -34.223 -3.796 37.390 1.00 83.62 201 ASN A CA 1
ATOM 1466 C C . ASN A 1 201 ? -33.548 -5.084 37.915 1.00 83.62 201 ASN A C 1
ATOM 1468 O O . ASN A 1 201 ? -32.349 -5.275 37.698 1.00 83.62 201 ASN A O 1
ATOM 1472 N N . PRO A 1 202 ? -34.290 -6.022 38.540 1.00 87.25 202 PRO A N 1
ATOM 1473 C CA . PRO A 1 202 ? -33.705 -7.212 39.165 1.00 87.25 202 PRO A CA 1
ATOM 1474 C C . PRO A 1 202 ? -33.063 -8.180 38.162 1.00 87.25 202 PRO A C 1
ATOM 1476 O O . PRO A 1 202 ? -32.292 -9.053 38.569 1.00 87.25 202 PRO A O 1
ATOM 1479 N N . ASN A 1 203 ? -33.367 -8.033 36.871 1.00 89.19 203 ASN A N 1
ATOM 1480 C CA . ASN A 1 203 ? -32.829 -8.855 35.793 1.00 89.19 203 ASN A CA 1
ATOM 1481 C C . ASN A 1 203 ? -31.503 -8.321 35.237 1.00 89.19 203 ASN A C 1
ATOM 1483 O O . ASN A 1 203 ? -30.807 -9.054 34.537 1.00 89.19 203 ASN A O 1
ATOM 1487 N N . VAL A 1 204 ? -31.143 -7.070 35.537 1.00 91.44 204 VAL A N 1
ATOM 1488 C CA . VAL A 1 204 ? -29.902 -6.439 35.075 1.00 91.44 204 VAL A CA 1
ATOM 1489 C C . VAL A 1 204 ? -28.737 -6.892 35.948 1.00 91.44 204 VAL A C 1
ATOM 1491 O O . VAL A 1 204 ? -28.840 -6.963 37.171 1.00 91.44 204 VAL A O 1
ATOM 1494 N N . ASP A 1 205 ? -27.644 -7.264 35.291 1.00 89.62 205 ASP A N 1
ATOM 1495 C CA . ASP A 1 205 ? -26.355 -7.557 35.915 1.00 89.62 205 ASP A CA 1
ATOM 1496 C C . ASP A 1 205 ? -25.494 -6.293 35.936 1.00 89.62 205 ASP A C 1
ATOM 1498 O O . ASP A 1 205 ? -25.021 -5.861 36.983 1.00 89.62 205 ASP A O 1
ATOM 1502 N N . ARG A 1 206 ? -25.352 -5.651 34.771 1.00 89.75 206 ARG A N 1
ATOM 1503 C CA . ARG A 1 206 ? -24.595 -4.407 34.623 1.00 89.75 206 ARG A CA 1
ATOM 1504 C C . ARG A 1 206 ? -25.038 -3.612 33.405 1.00 89.75 206 ARG A C 1
ATOM 1506 O O . ARG A 1 206 ? -25.622 -4.149 32.462 1.00 89.75 206 ARG A O 1
ATOM 1513 N N . VAL A 1 207 ? -24.706 -2.328 33.429 1.00 87.88 207 VAL A N 1
ATOM 1514 C CA . VAL A 1 207 ? -24.863 -1.411 32.302 1.00 87.88 207 VAL A CA 1
ATOM 1515 C C . VAL A 1 207 ? -23.509 -0.782 32.022 1.00 87.88 207 VAL A C 1
ATOM 1517 O O . VAL A 1 207 ? -22.860 -0.263 32.925 1.00 87.88 207 VAL A O 1
ATOM 1520 N N . GLU A 1 208 ? -23.082 -0.849 30.770 1.00 81.38 208 GLU A N 1
ATOM 1521 C CA . GLU A 1 208 ? -21.819 -0.294 30.299 1.00 81.38 208 GLU A CA 1
ATOM 1522 C C . GLU A 1 208 ? -22.115 0.800 29.275 1.00 81.38 208 GLU A C 1
ATOM 1524 O O . GLU A 1 208 ? -23.007 0.649 28.439 1.00 81.38 208 GLU A O 1
ATOM 1529 N N . ILE A 1 209 ? -21.390 1.917 29.331 1.00 82.44 209 ILE A N 1
ATOM 1530 C CA . ILE A 1 209 ? -21.431 2.895 28.243 1.00 82.44 209 ILE A CA 1
ATOM 1531 C C . ILE A 1 209 ? -20.798 2.259 27.004 1.00 82.44 209 ILE A C 1
ATOM 1533 O O . ILE A 1 209 ? -19.710 1.687 27.083 1.00 82.44 209 ILE A O 1
ATOM 1537 N N . ASP A 1 210 ? -21.496 2.310 25.869 1.00 79.19 210 ASP A N 1
ATOM 1538 C CA . ASP A 1 210 ? -20.954 1.763 24.631 1.00 79.19 210 ASP A CA 1
ATOM 1539 C C . ASP A 1 210 ? -19.779 2.631 24.179 1.00 79.19 210 ASP A C 1
ATOM 1541 O O . ASP A 1 210 ? -19.842 3.864 24.206 1.00 79.19 210 ASP A O 1
ATOM 1545 N N . SER A 1 211 ? -18.697 1.978 23.778 1.00 63.41 211 SER A N 1
ATOM 1546 C CA . SER A 1 211 ? -17.450 2.644 23.427 1.00 63.41 211 SER A CA 1
ATOM 1547 C C . SER A 1 211 ? -17.069 2.310 22.001 1.00 63.41 211 SER A C 1
ATOM 1549 O O . SER A 1 211 ? -17.360 1.235 21.470 1.00 63.41 211 SER A O 1
ATOM 1551 N N . ILE A 1 212 ? -16.407 3.256 21.349 1.00 61.72 212 ILE A N 1
ATOM 1552 C CA . ILE A 1 212 ? -15.965 3.030 19.988 1.00 61.72 212 ILE A CA 1
ATOM 1553 C C . ILE A 1 212 ? -14.698 2.180 20.016 1.00 61.72 212 ILE A C 1
ATOM 1555 O O . ILE A 1 212 ? -13.648 2.602 20.494 1.00 61.72 212 ILE A O 1
ATOM 1559 N N . VAL A 1 213 ? -14.782 0.992 19.426 1.00 49.97 213 VAL A N 1
ATOM 1560 C CA . VAL A 1 213 ? -13.616 0.150 19.154 1.00 49.97 213 VAL A CA 1
ATOM 1561 C C . VAL A 1 213 ? -12.988 0.543 17.814 1.00 49.97 213 VAL A C 1
ATOM 1563 O O . VAL A 1 213 ? -13.682 0.703 16.807 1.00 49.97 213 VAL A O 1
ATOM 1566 N N . SER A 1 214 ? -11.664 0.715 17.782 1.00 49.56 214 SER A N 1
ATOM 1567 C CA . SER A 1 214 ? -10.917 1.103 16.579 1.00 49.56 214 SER A CA 1
ATOM 1568 C C . SER A 1 214 ? -9.837 0.079 16.220 1.00 49.56 214 SER A C 1
ATOM 1570 O O . SER A 1 214 ? -9.385 -0.702 17.058 1.00 49.56 214 SER A O 1
ATOM 1572 N N . ARG A 1 215 ? -9.429 0.048 14.944 1.00 51.59 215 ARG A N 1
ATOM 1573 C CA . ARG A 1 215 ? -8.290 -0.779 14.517 1.00 51.59 215 ARG A CA 1
ATOM 1574 C C . ARG A 1 215 ? -7.006 -0.189 15.095 1.00 51.59 215 ARG A C 1
ATOM 1576 O O . ARG A 1 215 ? -6.741 0.990 14.879 1.00 51.59 215 ARG A O 1
ATOM 1583 N N . GLN A 1 216 ? -6.195 -1.010 15.758 1.00 59.00 216 GLN A N 1
ATOM 1584 C CA . GLN A 1 216 ? -4.875 -0.593 16.228 1.00 59.00 216 GLN A CA 1
ATOM 1585 C C . GLN A 1 216 ? -3.949 -0.344 15.030 1.00 59.00 216 GLN A C 1
ATOM 1587 O O . GLN A 1 216 ? -3.780 -1.214 14.173 1.00 59.00 216 GLN A O 1
ATOM 1592 N N . ALA A 1 217 ? -3.380 0.857 14.953 1.00 73.44 217 ALA A N 1
ATOM 1593 C CA . ALA A 1 217 ? -2.298 1.160 14.027 1.00 73.44 217 ALA A CA 1
ATOM 1594 C C . ALA A 1 217 ? -0.974 0.633 14.595 1.00 73.44 217 ALA A C 1
ATOM 1596 O O . ALA A 1 217 ? -0.759 0.656 15.807 1.00 73.44 217 ALA A O 1
ATOM 1597 N N . VAL A 1 218 ? -0.092 0.165 13.715 1.00 78.38 218 VAL A N 1
ATOM 1598 C CA . VAL A 1 218 ? 1.304 -0.116 14.061 1.00 78.38 218 VAL A CA 1
ATOM 1599 C C . VAL A 1 218 ? 2.101 1.151 13.796 1.00 78.38 218 VAL A C 1
ATOM 1601 O O . VAL A 1 218 ? 1.929 1.755 12.739 1.00 78.38 218 VAL A O 1
ATOM 1604 N N . THR A 1 219 ? 2.971 1.534 14.730 1.00 85.69 219 THR A N 1
ATOM 1605 C CA . THR A 1 219 ? 3.806 2.734 14.614 1.00 85.69 219 THR A CA 1
ATOM 1606 C C . THR A 1 219 ? 5.282 2.357 14.622 1.00 85.69 219 THR A C 1
ATOM 1608 O O . THR A 1 219 ? 5.761 1.690 15.538 1.00 85.69 219 THR A O 1
ATOM 1611 N N . GLN A 1 220 ? 6.016 2.816 13.612 1.00 82.38 220 GLN A N 1
ATOM 1612 C CA . GLN A 1 220 ? 7.474 2.834 13.602 1.00 82.38 220 GLN A CA 1
ATOM 1613 C C . GLN A 1 220 ? 7.946 4.167 14.178 1.00 82.38 220 GLN A C 1
ATOM 1615 O O . GLN A 1 220 ? 7.692 5.224 13.604 1.00 82.38 220 GLN A O 1
ATOM 1620 N N . THR A 1 221 ? 8.657 4.117 15.299 1.00 86.00 221 THR A N 1
ATOM 1621 C CA . THR A 1 221 ? 9.385 5.267 15.845 1.00 86.00 221 THR A CA 1
ATOM 1622 C C . THR A 1 221 ? 10.708 5.460 15.107 1.00 86.00 221 THR A C 1
ATOM 1624 O O . THR A 1 221 ? 11.273 4.491 14.597 1.00 86.00 221 THR A O 1
ATOM 1627 N N . SER A 1 222 ? 11.222 6.691 15.074 1.00 84.56 222 SER A N 1
ATOM 1628 C CA . SER A 1 222 ? 12.440 7.040 14.325 1.00 84.56 222 SER A CA 1
ATOM 1629 C C . SER A 1 222 ? 12.318 6.686 12.838 1.00 84.56 222 SER A C 1
ATOM 1631 O O . SER A 1 222 ? 13.234 6.130 12.229 1.00 84.56 222 SER A O 1
ATOM 1633 N N . ALA A 1 223 ? 11.146 6.959 12.264 1.00 86.62 223 ALA A N 1
ATOM 1634 C CA . ALA A 1 223 ? 10.882 6.702 10.859 1.00 86.62 223 ALA A CA 1
ATOM 1635 C C . ALA A 1 223 ? 11.764 7.602 9.969 1.00 86.62 223 ALA A C 1
ATOM 1637 O O . ALA A 1 223 ? 11.972 8.772 10.299 1.00 86.62 223 ALA A O 1
ATOM 1638 N N . PRO A 1 224 ? 12.275 7.093 8.829 1.00 86.94 224 PRO A N 1
ATOM 1639 C CA . PRO A 1 224 ? 12.877 7.938 7.808 1.00 86.94 224 PRO A CA 1
ATOM 1640 C C . PRO A 1 224 ? 11.921 9.063 7.409 1.00 86.94 224 PRO A C 1
ATOM 1642 O O . PRO A 1 224 ? 10.715 8.836 7.298 1.00 86.94 224 PRO A O 1
ATOM 1645 N N . TRP A 1 225 ? 12.468 10.247 7.135 1.00 91.19 225 TRP A N 1
ATOM 1646 C CA . TRP A 1 225 ? 11.682 11.460 6.882 1.00 91.19 225 TRP A CA 1
ATOM 1647 C C . TRP A 1 225 ? 10.597 11.273 5.809 1.00 91.19 225 TRP A C 1
ATOM 1649 O O . TRP A 1 225 ? 9.523 11.849 5.923 1.00 91.19 225 TRP A O 1
ATOM 1659 N N . GLY A 1 226 ? 10.849 10.450 4.782 1.00 89.38 226 GLY A N 1
ATOM 1660 C CA . GLY A 1 226 ? 9.883 10.180 3.716 1.00 89.38 226 GLY A CA 1
ATOM 1661 C C . GLY A 1 226 ? 8.654 9.395 4.186 1.00 89.38 226 GLY A C 1
ATOM 1662 O O . GLY A 1 226 ? 7.559 9.646 3.692 1.00 89.38 226 GLY A O 1
ATOM 1663 N N . LEU A 1 227 ? 8.813 8.491 5.160 1.00 89.50 227 LEU A N 1
ATOM 1664 C CA . LEU A 1 227 ? 7.691 7.764 5.760 1.00 89.50 227 LEU A CA 1
ATOM 1665 C C . LEU A 1 227 ? 6.872 8.676 6.676 1.00 89.50 227 LEU A C 1
ATOM 1667 O O . LEU A 1 227 ? 5.660 8.739 6.529 1.00 89.50 227 LEU A O 1
ATOM 1671 N N . ASP A 1 228 ? 7.542 9.435 7.539 1.00 88.19 228 ASP A N 1
ATOM 1672 C CA . ASP A 1 228 ? 6.919 10.429 8.431 1.00 88.19 228 ASP 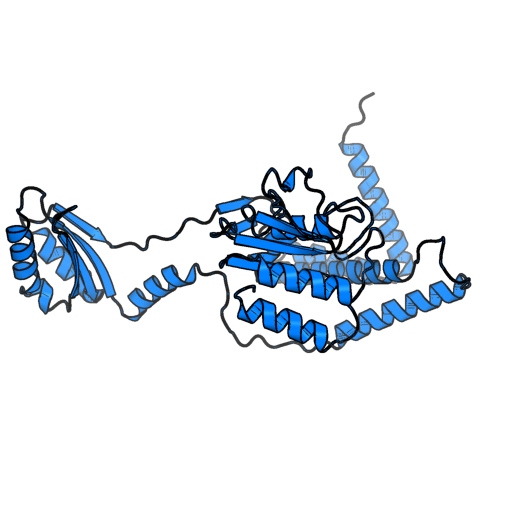A CA 1
ATOM 1673 C C . ASP A 1 228 ? 6.213 11.545 7.642 1.00 88.19 228 ASP A C 1
ATOM 1675 O O . ASP A 1 228 ? 5.137 12.027 7.984 1.00 88.19 228 ASP A O 1
ATOM 1679 N N . ARG A 1 229 ? 6.757 11.915 6.479 1.00 92.62 229 ARG A N 1
ATOM 1680 C CA . ARG A 1 229 ? 6.071 12.826 5.562 1.00 92.62 229 ARG A CA 1
ATOM 1681 C C . ARG A 1 229 ? 4.842 12.188 4.909 1.00 92.62 229 ARG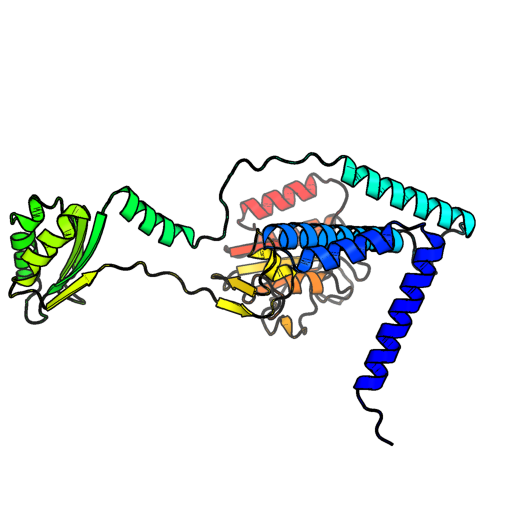 A C 1
ATOM 1683 O O . ARG A 1 229 ? 3.928 12.922 4.528 1.00 92.62 229 ARG A O 1
ATOM 1690 N N . ALA A 1 230 ? 4.812 10.871 4.725 1.00 90.81 230 ALA A N 1
ATOM 1691 C CA . ALA A 1 230 ? 3.743 10.194 3.998 1.00 90.81 230 ALA A CA 1
ATOM 1692 C C . ALA A 1 230 ? 2.452 10.045 4.818 1.00 90.81 230 ALA A C 1
ATOM 1694 O O . ALA A 1 230 ? 1.366 10.107 4.238 1.00 90.81 230 ALA A O 1
ATOM 1695 N N . ASP A 1 231 ? 2.535 9.886 6.141 1.00 87.81 231 ASP A N 1
ATOM 1696 C CA . ASP A 1 231 ? 1.360 9.801 7.019 1.00 87.81 231 ASP A CA 1
ATOM 1697 C C . ASP A 1 231 ? 1.015 11.122 7.728 1.00 87.81 231 ASP A C 1
ATOM 1699 O O . ASP A 1 231 ? -0.065 11.236 8.318 1.00 87.81 231 ASP A O 1
ATOM 1703 N N . GLN A 1 232 ? 1.857 12.153 7.589 1.00 83.56 232 GLN A N 1
ATOM 1704 C CA . GLN A 1 232 ? 1.650 13.466 8.193 1.00 83.56 232 GLN A CA 1
ATOM 1705 C C . GLN A 1 232 ? 1.596 14.611 7.164 1.00 83.56 232 GLN A C 1
ATOM 1707 O O . GLN A 1 232 ? 2.522 14.838 6.386 1.00 83.56 232 GLN A O 1
ATOM 1712 N N . ARG A 1 233 ? 0.510 15.403 7.180 1.00 81.88 233 ARG A N 1
ATOM 1713 C CA . ARG A 1 233 ? 0.373 16.604 6.324 1.00 81.88 233 ARG A CA 1
ATOM 1714 C C . ARG A 1 233 ? 0.961 17.875 6.935 1.00 81.88 233 ARG A C 1
ATOM 1716 O O . ARG A 1 233 ? 1.563 18.664 6.213 1.00 81.88 233 ARG A O 1
ATOM 1723 N N . SER A 1 234 ? 0.726 18.104 8.223 1.00 85.19 234 SER A N 1
ATOM 1724 C CA . SER A 1 234 ? 1.155 19.326 8.913 1.00 85.19 234 SER A CA 1
ATOM 1725 C C . SER A 1 234 ? 2.625 19.241 9.305 1.00 85.19 234 SER A C 1
ATOM 1727 O O . SER A 1 234 ? 3.125 18.154 9.556 1.00 85.19 234 SER A O 1
ATOM 1729 N N . LEU A 1 235 ? 3.312 20.375 9.402 1.00 87.00 235 LEU A N 1
ATOM 1730 C CA . LEU A 1 235 ? 4.649 20.468 9.999 1.00 87.00 235 LEU A CA 1
ATOM 1731 C C . LEU A 1 235 ? 4.539 20.982 11.450 1.00 87.00 235 LEU A C 1
ATOM 1733 O O . LEU A 1 235 ? 3.555 21.662 11.759 1.00 87.00 235 LEU A O 1
ATOM 1737 N N . PRO A 1 236 ? 5.523 20.717 12.333 1.00 90.69 236 PRO A N 1
ATOM 1738 C CA . PRO A 1 236 ? 6.745 19.931 12.113 1.00 90.69 236 PRO A CA 1
ATOM 1739 C C . PRO A 1 236 ? 6.485 18.419 12.098 1.00 90.69 236 PRO A C 1
ATOM 1741 O O . PRO A 1 236 ? 5.530 17.955 12.715 1.00 90.69 236 PRO A O 1
ATOM 1744 N N . LEU A 1 237 ? 7.341 17.664 11.402 1.00 89.19 237 LEU A N 1
ATOM 1745 C CA . LEU A 1 237 ? 7.256 16.202 11.316 1.00 89.19 237 LEU A CA 1
ATOM 1746 C C . LEU A 1 237 ? 7.496 15.513 12.677 1.00 89.19 237 LEU A C 1
ATOM 1748 O O . LEU A 1 237 ? 8.201 16.056 13.530 1.00 89.19 237 LEU A O 1
ATOM 1752 N N . SER A 1 238 ? 6.891 14.339 12.887 1.00 89.12 238 SER A N 1
ATOM 1753 C CA . SER A 1 238 ? 6.834 13.657 14.195 1.00 89.12 238 SER A CA 1
ATOM 1754 C C . SER A 1 238 ? 7.947 12.632 14.435 1.00 89.12 238 SER A C 1
ATOM 1756 O O . SER A 1 238 ? 8.081 12.101 15.537 1.00 89.12 238 SER A O 1
ATOM 1758 N N . SER A 1 239 ? 8.753 12.342 13.415 1.00 89.50 239 SER A N 1
ATOM 1759 C CA . SER A 1 239 ? 9.702 11.223 13.351 1.00 89.50 239 SER A CA 1
ATOM 1760 C C . SER A 1 239 ? 9.047 9.853 13.557 1.00 89.50 239 SER A C 1
ATOM 1762 O O . SER A 1 239 ? 9.695 8.915 14.036 1.00 89.50 239 SER A O 1
ATOM 1764 N N . SER A 1 240 ? 7.767 9.715 13.206 1.00 89.00 240 SER A N 1
ATOM 1765 C CA . SER A 1 240 ? 7.011 8.470 13.340 1.00 89.00 240 SER A CA 1
ATOM 1766 C C . SER A 1 240 ? 6.229 8.158 12.072 1.00 89.00 240 SER A C 1
ATOM 1768 O O . SER A 1 240 ? 5.893 9.059 11.321 1.00 89.00 240 SER A O 1
ATOM 1770 N N . PHE A 1 241 ? 5.972 6.875 11.823 1.00 89.25 241 PHE A N 1
ATOM 1771 C CA . PHE A 1 241 ? 5.119 6.434 10.722 1.00 89.25 241 PHE A CA 1
ATOM 1772 C C . PHE A 1 241 ? 4.131 5.396 11.237 1.00 89.25 241 PHE A C 1
ATOM 1774 O O . PHE A 1 241 ? 4.547 4.369 11.776 1.00 89.25 241 PHE A O 1
ATOM 1781 N N . SER A 1 242 ? 2.836 5.657 11.084 1.00 88.88 242 SER A N 1
ATOM 1782 C CA . SER A 1 242 ? 1.751 4.806 11.568 1.00 88.88 242 SER A CA 1
ATOM 1783 C C . SER A 1 242 ? 0.895 4.277 10.424 1.00 88.88 242 SER A C 1
ATOM 1785 O O . SER A 1 242 ? 0.367 5.033 9.611 1.00 88.88 242 SER A O 1
ATOM 1787 N N . TRP A 1 243 ? 0.682 2.963 10.384 1.00 85.12 243 TRP A N 1
ATOM 1788 C CA . TRP A 1 243 ? -0.120 2.322 9.341 1.00 85.12 243 TRP A CA 1
ATOM 1789 C C . TRP A 1 243 ? -1.090 1.290 9.916 1.00 85.12 243 TRP A C 1
ATOM 1791 O O . TRP A 1 243 ? -0.839 0.637 10.927 1.00 85.12 243 TRP A O 1
ATOM 1801 N N . THR A 1 244 ? -2.227 1.127 9.235 1.00 83.69 244 THR A N 1
ATOM 1802 C CA . THR A 1 244 ? -3.218 0.071 9.530 1.00 83.69 244 THR A CA 1
ATOM 1803 C C . THR A 1 244 ? -3.254 -1.021 8.461 1.00 83.69 244 THR A C 1
ATOM 1805 O O . THR A 1 244 ? -3.844 -2.075 8.680 1.00 83.69 244 THR A O 1
ATOM 1808 N N . ALA A 1 245 ? -2.614 -0.790 7.312 1.00 86.38 245 ALA A N 1
ATOM 1809 C CA . ALA A 1 245 ? -2.478 -1.747 6.225 1.00 86.38 245 ALA A CA 1
ATOM 1810 C C . ALA A 1 245 ? -1.008 -1.816 5.807 1.00 86.38 245 ALA A C 1
ATOM 1812 O O . ALA A 1 245 ? -0.389 -0.788 5.557 1.00 86.38 245 ALA A O 1
ATOM 1813 N N . SER A 1 246 ? -0.454 -3.024 5.739 1.00 86.06 246 SER A N 1
ATOM 1814 C CA . SER A 1 246 ? 0.951 -3.256 5.386 1.00 86.06 246 SER A CA 1
ATOM 1815 C C . SER A 1 246 ? 1.142 -3.772 3.956 1.00 86.06 246 SER A C 1
ATOM 1817 O O . SER A 1 246 ? 2.264 -4.068 3.564 1.00 86.06 246 SER A O 1
ATOM 1819 N N . GLY A 1 247 ? 0.069 -3.906 3.169 1.00 92.50 247 GLY A N 1
ATOM 1820 C CA . GLY A 1 247 ? 0.119 -4.470 1.812 1.00 92.50 247 GLY A CA 1
ATOM 1821 C C . GLY A 1 247 ? 0.054 -5.999 1.745 1.00 92.50 247 GLY A C 1
ATOM 1822 O O . GLY A 1 247 ? 0.266 -6.566 0.678 1.00 92.50 247 GLY A O 1
ATOM 1823 N N . THR A 1 248 ? -0.256 -6.683 2.851 1.00 91.81 248 THR A N 1
ATOM 1824 C CA . THR A 1 248 ? -0.446 -8.143 2.864 1.00 91.81 248 THR A CA 1
ATOM 1825 C C . THR A 1 248 ? -1.458 -8.587 1.803 1.00 91.81 248 THR A C 1
ATOM 1827 O O . THR A 1 248 ? -2.571 -8.064 1.737 1.00 91.81 248 THR A O 1
ATOM 1830 N N . GLY A 1 249 ? -1.076 -9.573 0.986 1.00 92.31 249 GLY A N 1
ATOM 1831 C CA . GLY A 1 249 ? -1.920 -10.119 -0.084 1.00 92.31 249 GLY A CA 1
ATOM 1832 C C . GLY A 1 249 ? -2.017 -9.246 -1.341 1.00 92.31 249 GLY A C 1
ATOM 1833 O O . GLY A 1 249 ? -2.768 -9.593 -2.250 1.00 92.31 249 GLY A O 1
ATOM 1834 N N . VAL A 1 250 ? -1.273 -8.136 -1.406 1.00 96.50 250 VAL A N 1
ATOM 1835 C CA . VAL A 1 250 ? -1.146 -7.284 -2.597 1.00 96.50 250 VAL A CA 1
ATOM 1836 C C . VAL A 1 250 ? 0.161 -7.609 -3.320 1.00 96.50 250 VAL A C 1
ATOM 1838 O O . VAL A 1 250 ? 1.194 -7.830 -2.679 1.00 96.50 250 VAL A O 1
ATOM 1841 N N . ARG A 1 251 ? 0.123 -7.617 -4.658 1.00 97.75 251 ARG A N 1
ATOM 1842 C CA . ARG A 1 251 ? 1.329 -7.643 -5.498 1.00 97.75 251 ARG A CA 1
ATOM 1843 C C . ARG A 1 251 ? 1.641 -6.251 -6.032 1.00 97.75 251 ARG A C 1
ATOM 1845 O O . ARG A 1 251 ? 0.774 -5.614 -6.620 1.00 97.75 251 ARG A O 1
ATOM 1852 N N . ALA A 1 252 ? 2.874 -5.802 -5.844 1.00 98.31 252 ALA A N 1
ATOM 1853 C CA . ALA A 1 252 ? 3.386 -4.573 -6.433 1.00 98.31 252 ALA A CA 1
ATOM 1854 C C . ALA A 1 252 ? 4.389 -4.909 -7.537 1.00 98.31 252 ALA A C 1
ATOM 1856 O O . ALA A 1 252 ? 5.485 -5.399 -7.262 1.00 98.31 252 ALA A O 1
ATOM 1857 N N . PHE A 1 253 ? 3.995 -4.661 -8.782 1.00 98.75 253 PHE A N 1
ATOM 1858 C CA . PHE A 1 253 ? 4.837 -4.837 -9.957 1.00 98.75 253 PHE A CA 1
ATOM 1859 C C . PHE A 1 253 ? 5.720 -3.603 -10.135 1.00 98.75 253 PHE A C 1
ATOM 1861 O O . PHE A 1 253 ? 5.216 -2.487 -10.246 1.00 98.75 253 PHE A O 1
ATOM 1868 N N . VAL A 1 254 ? 7.036 -3.798 -10.140 1.00 98.75 254 VAL A N 1
ATOM 1869 C CA . VAL A 1 254 ? 8.027 -2.726 -10.294 1.00 98.75 254 VAL A CA 1
ATOM 1870 C C . VAL A 1 254 ? 8.582 -2.806 -11.711 1.00 98.75 254 VAL A C 1
ATOM 1872 O O . VAL A 1 254 ? 9.427 -3.656 -11.996 1.00 98.75 254 VAL A O 1
ATOM 1875 N N . ILE A 1 255 ? 8.049 -1.964 -12.601 1.00 98.69 255 ILE A N 1
ATOM 1876 C CA . ILE A 1 255 ? 8.428 -1.894 -14.016 1.00 98.69 255 ILE A CA 1
ATOM 1877 C C . ILE A 1 255 ? 9.631 -0.953 -14.148 1.00 98.69 255 ILE A C 1
ATOM 1879 O O . ILE A 1 255 ? 9.458 0.263 -14.188 1.00 98.69 255 ILE A O 1
ATOM 1883 N N . ASP A 1 256 ? 10.847 -1.512 -14.125 1.00 98.69 256 ASP A N 1
ATOM 1884 C CA . ASP A 1 256 ? 12.092 -0.753 -13.903 1.00 98.69 256 ASP A CA 1
ATOM 1885 C C . ASP A 1 256 ? 13.360 -1.523 -14.371 1.00 98.69 256 ASP A C 1
ATOM 1887 O O . ASP A 1 256 ? 13.287 -2.347 -15.284 1.00 98.69 256 ASP A O 1
ATOM 1891 N N . THR A 1 257 ? 14.531 -1.290 -13.762 1.00 98.44 257 THR A N 1
ATOM 1892 C CA . THR A 1 257 ? 15.824 -1.951 -14.043 1.00 98.44 257 THR A CA 1
ATOM 1893 C C . THR A 1 257 ? 15.952 -3.367 -13.475 1.00 98.44 257 THR A C 1
ATOM 1895 O O . THR A 1 257 ? 16.983 -4.015 -13.663 1.00 98.44 257 THR A O 1
ATOM 1898 N N . GLY A 1 258 ? 14.910 -3.866 -12.806 1.00 98.31 258 GLY A N 1
ATOM 1899 C CA . GLY A 1 258 ? 14.904 -5.125 -12.059 1.00 98.31 258 GLY A CA 1
ATOM 1900 C C . GLY A 1 258 ? 14.864 -4.905 -10.546 1.00 98.31 258 GLY A C 1
ATOM 1901 O O . GLY A 1 258 ? 14.728 -3.779 -10.075 1.00 98.31 258 GLY A O 1
ATOM 1902 N N . ILE A 1 259 ? 14.977 -5.983 -9.767 1.00 98.56 259 ILE A N 1
ATOM 1903 C CA . ILE A 1 259 ? 15.138 -5.910 -8.303 1.00 98.56 259 ILE A CA 1
ATOM 1904 C C . ILE A 1 259 ? 16.283 -6.838 -7.897 1.00 98.56 259 ILE A C 1
ATOM 1906 O O . ILE A 1 259 ? 16.352 -7.965 -8.371 1.00 98.56 259 ILE A O 1
ATOM 1910 N N . LEU A 1 260 ? 17.170 -6.402 -7.000 1.00 97.19 260 LEU A N 1
ATOM 1911 C CA . LEU A 1 260 ? 18.131 -7.296 -6.354 1.00 97.19 260 LEU A CA 1
ATOM 1912 C C . LEU A 1 260 ? 17.389 -8.207 -5.366 1.00 97.19 260 LEU A C 1
ATOM 1914 O O . LEU A 1 260 ? 17.126 -7.815 -4.224 1.00 97.19 260 LEU A O 1
ATOM 1918 N N . SER A 1 261 ? 17.032 -9.421 -5.793 1.00 94.12 261 SER A N 1
ATOM 1919 C CA . SER A 1 261 ? 16.139 -10.292 -5.021 1.00 94.12 261 SER A CA 1
ATOM 1920 C C . SER A 1 261 ? 16.721 -10.747 -3.675 1.00 94.12 261 SER A C 1
ATOM 1922 O O . SER A 1 261 ? 15.982 -10.984 -2.718 1.00 94.12 261 SER A O 1
ATOM 1924 N N . SER A 1 262 ? 18.052 -10.800 -3.576 1.00 91.44 262 SER A N 1
ATOM 1925 C CA . SER A 1 262 ? 18.800 -11.180 -2.374 1.00 91.44 262 SER A CA 1
ATOM 1926 C C . SER A 1 262 ? 18.900 -10.073 -1.317 1.00 91.44 262 SER A C 1
ATOM 1928 O O . SER A 1 262 ? 19.434 -10.308 -0.231 1.00 91.44 262 SER A O 1
ATOM 1930 N N . HIS A 1 263 ? 18.397 -8.866 -1.592 1.00 93.00 263 HIS A N 1
ATOM 1931 C CA . HIS A 1 263 ? 18.527 -7.744 -0.669 1.00 93.00 263 HIS A CA 1
ATOM 1932 C C . HIS A 1 263 ? 17.715 -7.965 0.624 1.00 93.00 263 HIS A C 1
ATOM 1934 O O . HIS A 1 263 ? 16.516 -8.259 0.597 1.00 93.00 263 HIS A O 1
ATOM 1940 N N . ALA A 1 264 ? 18.347 -7.750 1.785 1.00 89.19 264 ALA A N 1
ATOM 1941 C CA . ALA A 1 264 ? 17.779 -8.072 3.102 1.00 89.19 264 ALA A CA 1
ATOM 1942 C C . ALA A 1 264 ? 16.432 -7.378 3.401 1.00 89.19 264 ALA A C 1
ATOM 1944 O O . ALA A 1 264 ? 15.604 -7.907 4.143 1.00 89.19 264 ALA A O 1
ATOM 1945 N N . GLN A 1 265 ? 16.170 -6.219 2.786 1.00 87.88 265 GLN A N 1
ATOM 1946 C CA . GLN A 1 265 ? 14.894 -5.502 2.927 1.00 87.88 265 GLN A CA 1
ATOM 1947 C C . GLN A 1 265 ? 13.688 -6.276 2.371 1.00 87.88 265 GLN A C 1
ATOM 1949 O O . GLN A 1 265 ? 12.559 -5.981 2.768 1.00 87.88 265 GLN A O 1
ATOM 1954 N N . PHE A 1 266 ? 13.899 -7.251 1.481 1.00 92.00 266 PHE A N 1
ATOM 1955 C CA . PHE A 1 266 ? 12.815 -7.955 0.793 1.00 92.00 266 PHE A CA 1
ATOM 1956 C C . PHE A 1 266 ? 12.544 -9.359 1.332 1.00 92.00 266 PHE A C 1
ATOM 1958 O O . PHE A 1 266 ? 11.419 -9.817 1.186 1.00 92.00 266 PHE A O 1
ATOM 1965 N N . SER A 1 267 ? 13.523 -10.007 1.979 1.00 77.12 267 SER A N 1
ATOM 1966 C CA . SER A 1 267 ? 13.406 -11.253 2.771 1.00 77.12 267 SER A CA 1
ATOM 1967 C C . SER A 1 267 ? 12.218 -12.163 2.399 1.00 77.12 267 SER A C 1
ATOM 1969 O O . SER A 1 267 ? 11.240 -12.261 3.138 1.00 77.12 267 SER A O 1
ATOM 1971 N N . GLY A 1 268 ? 12.286 -12.809 1.229 1.00 80.75 268 GLY A N 1
ATOM 1972 C CA . GLY A 1 268 ? 11.284 -13.790 0.779 1.00 80.75 268 GLY A CA 1
ATOM 1973 C C . GLY A 1 268 ? 9.994 -13.210 0.183 1.00 80.75 268 GLY A C 1
ATOM 1974 O O . GLY A 1 268 ? 9.074 -13.963 -0.122 1.00 80.75 268 GLY A O 1
ATOM 1975 N N . ARG A 1 269 ? 9.910 -11.889 -0.010 1.00 94.56 269 ARG A N 1
ATOM 1976 C CA . ARG A 1 269 ? 8.745 -11.201 -0.596 1.00 94.56 269 ARG A CA 1
ATOM 1977 C C . ARG A 1 269 ? 8.960 -10.756 -2.040 1.00 94.56 269 ARG A C 1
ATOM 1979 O O . ARG A 1 269 ? 8.198 -9.926 -2.527 1.00 94.56 269 ARG A O 1
ATOM 1986 N N . ILE A 1 270 ? 9.967 -11.303 -2.717 1.00 97.44 270 ILE A N 1
ATOM 1987 C CA . ILE A 1 270 ? 10.137 -11.160 -4.165 1.00 97.44 270 ILE A CA 1
ATOM 1988 C C . ILE A 1 270 ? 9.518 -12.381 -4.841 1.00 97.44 270 ILE A C 1
ATOM 1990 O O . ILE A 1 270 ? 9.910 -13.511 -4.556 1.00 97.44 270 ILE A O 1
ATOM 1994 N N . ALA A 1 271 ? 8.539 -12.157 -5.712 1.00 96.94 271 ALA A N 1
ATOM 1995 C CA . ALA A 1 271 ? 7.960 -13.202 -6.550 1.00 96.94 271 ALA A CA 1
ATOM 1996 C C . ALA A 1 271 ? 8.628 -13.245 -7.932 1.00 96.94 271 ALA A C 1
ATOM 1998 O O . ALA A 1 271 ? 9.363 -12.337 -8.315 1.00 96.94 271 ALA A O 1
ATOM 1999 N N . THR A 1 272 ? 8.350 -14.303 -8.695 1.00 96.06 272 THR A N 1
ATOM 2000 C CA . THR A 1 272 ? 8.812 -14.433 -10.081 1.00 96.06 272 THR A CA 1
ATOM 2001 C C . THR A 1 272 ? 8.253 -13.313 -10.951 1.00 96.06 272 THR A C 1
ATOM 2003 O O . THR A 1 272 ? 7.069 -12.983 -10.864 1.00 96.06 272 THR A O 1
ATOM 2006 N N . GLY A 1 273 ? 9.117 -12.754 -11.791 1.00 97.62 273 GLY A N 1
ATOM 2007 C CA . GLY A 1 273 ? 8.826 -11.590 -12.611 1.00 97.62 273 GLY A CA 1
ATOM 2008 C C . GLY A 1 273 ? 9.046 -11.803 -14.106 1.00 97.62 273 GLY A C 1
ATOM 2009 O O . GLY A 1 273 ? 9.122 -12.933 -14.589 1.00 97.62 273 GLY A O 1
ATOM 2010 N N . PHE A 1 274 ? 9.181 -10.689 -14.821 1.00 98.69 274 PHE A N 1
ATOM 2011 C CA . PHE A 1 274 ? 9.378 -10.633 -16.270 1.00 98.69 274 PHE A CA 1
ATOM 2012 C C . PHE A 1 274 ? 10.597 -9.790 -16.629 1.00 98.69 274 PHE A C 1
ATOM 2014 O O . PHE A 1 274 ? 10.923 -8.838 -15.924 1.00 98.69 274 PHE A O 1
ATOM 2021 N N . THR A 1 275 ? 11.248 -10.107 -17.747 1.00 98.44 275 THR A N 1
ATOM 2022 C CA . THR A 1 275 ? 12.280 -9.249 -18.329 1.00 98.44 275 THR A CA 1
ATOM 2023 C C . THR A 1 275 ? 12.083 -9.095 -19.831 1.00 98.44 275 THR A C 1
ATOM 2025 O O . THR A 1 275 ? 11.860 -10.077 -20.538 1.00 98.44 275 THR A O 1
ATOM 2028 N N . ALA A 1 276 ? 12.196 -7.860 -20.314 1.00 95.88 276 ALA A N 1
ATOM 2029 C CA . ALA A 1 276 ? 12.328 -7.544 -21.734 1.00 95.88 276 ALA A CA 1
ATOM 2030 C C . ALA A 1 276 ? 13.804 -7.449 -22.172 1.00 95.88 276 ALA A C 1
ATOM 2032 O O . ALA A 1 276 ? 14.085 -7.287 -23.358 1.00 95.88 276 ALA A O 1
ATOM 2033 N N . ILE A 1 277 ? 14.751 -7.533 -21.229 1.00 96.31 277 ILE A N 1
ATOM 2034 C CA . ILE A 1 277 ? 16.184 -7.377 -21.483 1.00 96.31 277 ILE A CA 1
ATOM 2035 C C . ILE A 1 277 ? 16.829 -8.754 -21.667 1.00 96.31 277 ILE A C 1
ATOM 2037 O O . ILE A 1 277 ? 16.899 -9.564 -20.741 1.00 96.31 277 ILE A O 1
ATOM 2041 N N . ALA A 1 278 ? 17.331 -9.012 -22.874 1.00 94.75 278 ALA A N 1
ATOM 2042 C CA . ALA A 1 278 ? 17.935 -10.283 -23.267 1.00 94.75 278 ALA A CA 1
ATOM 2043 C C . ALA A 1 278 ? 19.453 -10.325 -22.995 1.00 94.75 278 ALA A C 1
ATOM 2045 O O . ALA A 1 278 ? 20.251 -10.554 -23.899 1.00 94.75 278 ALA A O 1
ATOM 2046 N N . ASP A 1 279 ? 19.859 -10.093 -21.744 1.00 95.56 279 ASP A N 1
ATOM 2047 C CA . ASP A 1 279 ? 21.272 -10.072 -21.319 1.00 95.56 279 ASP A CA 1
ATOM 2048 C C . ASP A 1 279 ? 21.664 -11.240 -20.394 1.00 95.56 279 ASP A C 1
ATOM 2050 O O . ASP A 1 279 ? 22.762 -11.270 -19.839 1.00 95.56 279 ASP A O 1
ATOM 2054 N N . GLY A 1 280 ? 20.754 -12.198 -20.197 1.00 96.56 280 GLY A N 1
ATOM 2055 C CA . GLY A 1 280 ? 20.972 -13.378 -19.356 1.00 96.56 280 GLY A CA 1
ATOM 2056 C C . GLY A 1 280 ? 20.849 -13.140 -17.847 1.00 96.56 280 GLY A C 1
ATOM 2057 O O . GLY A 1 280 ? 20.989 -14.094 -17.087 1.00 96.56 280 GLY A O 1
ATOM 2058 N N . ARG A 1 281 ? 20.547 -11.916 -17.388 1.00 96.06 281 ARG A N 1
ATOM 2059 C CA . ARG A 1 281 ? 20.369 -11.609 -15.951 1.00 96.06 281 ARG A CA 1
ATOM 2060 C C . ARG A 1 281 ? 18.951 -11.839 -15.440 1.00 96.06 281 ARG A C 1
ATOM 2062 O O . ARG A 1 281 ? 18.692 -11.715 -14.246 1.00 96.06 281 ARG A O 1
ATOM 2069 N N . GLY A 1 282 ? 18.019 -12.166 -16.332 1.00 98.06 282 GLY A N 1
ATOM 2070 C CA . GLY A 1 282 ? 16.619 -12.314 -15.960 1.00 98.06 282 GLY A CA 1
ATOM 2071 C C . GLY A 1 282 ? 16.070 -10.991 -15.428 1.00 98.06 282 GLY A C 1
ATOM 2072 O O . GLY A 1 282 ? 16.231 -9.950 -16.068 1.00 98.06 282 GLY A O 1
ATOM 2073 N N . THR A 1 283 ? 15.443 -11.050 -14.255 1.00 98.38 283 THR A N 1
ATOM 2074 C CA . THR A 1 283 ? 14.809 -9.923 -13.557 1.00 98.38 283 THR A CA 1
ATOM 2075 C C . THR A 1 283 ? 15.737 -9.165 -12.612 1.00 98.38 283 THR A C 1
ATOM 2077 O O . THR A 1 283 ? 15.291 -8.204 -11.981 1.00 98.38 283 THR A O 1
ATOM 2080 N N . GLU A 1 284 ? 16.995 -9.592 -12.489 1.00 98.19 284 GLU A N 1
ATOM 2081 C CA . GLU A 1 284 ? 17.886 -9.041 -11.474 1.00 98.19 284 GLU A CA 1
ATOM 2082 C C . GLU A 1 284 ? 18.410 -7.667 -11.851 1.00 98.19 284 GLU A C 1
ATOM 2084 O O . GLU A 1 284 ? 18.821 -7.406 -12.986 1.00 98.19 284 GLU A O 1
ATOM 2089 N N . ASP A 1 285 ? 18.391 -6.790 -10.852 1.00 98.00 285 ASP A N 1
ATOM 2090 C CA . ASP A 1 285 ? 18.848 -5.421 -10.996 1.00 98.00 285 ASP A CA 1
ATOM 2091 C C . ASP A 1 285 ? 20.369 -5.358 -11.143 1.00 98.00 285 ASP A C 1
ATOM 2093 O O . ASP A 1 285 ? 21.127 -5.992 -10.407 1.00 98.00 285 ASP A O 1
ATOM 2097 N N . CYS A 1 286 ? 20.811 -4.535 -12.083 1.00 96.94 286 CYS A N 1
ATOM 2098 C CA . CYS A 1 286 ? 22.216 -4.227 -12.321 1.00 96.94 286 CYS A CA 1
ATOM 2099 C C . CYS A 1 286 ? 22.510 -2.726 -12.366 1.00 96.94 286 CYS A C 1
ATOM 2101 O O . CYS A 1 286 ? 23.648 -2.343 -12.635 1.00 96.94 286 CYS A O 1
ATOM 2103 N N . ASN A 1 287 ? 21.497 -1.893 -12.137 1.00 97.88 287 ASN A N 1
ATOM 2104 C CA . ASN A 1 287 ? 21.620 -0.444 -12.085 1.00 97.88 287 ASN A CA 1
ATOM 2105 C C . ASN A 1 287 ? 21.480 0.060 -10.639 1.00 97.88 287 ASN A C 1
ATOM 2107 O O . ASN A 1 287 ? 22.272 0.883 -10.190 1.00 97.88 287 ASN A O 1
ATOM 2111 N N . GLY A 1 288 ? 20.504 -0.478 -9.902 1.00 96.62 288 GLY A N 1
ATOM 2112 C CA . GLY A 1 288 ? 20.177 -0.101 -8.526 1.00 96.62 288 GLY A CA 1
ATOM 2113 C C . GLY A 1 288 ? 18.892 0.723 -8.402 1.00 96.62 288 GLY A C 1
ATOM 2114 O O . GLY A 1 288 ? 18.303 0.753 -7.318 1.00 96.62 288 GLY A O 1
ATOM 2115 N N . HIS A 1 289 ? 18.431 1.362 -9.485 1.00 98.50 289 HIS A N 1
ATOM 2116 C CA . HIS A 1 289 ? 17.222 2.188 -9.477 1.00 98.50 289 HIS A CA 1
ATOM 2117 C C . HIS A 1 289 ? 15.967 1.383 -9.100 1.00 98.50 289 HIS A C 1
ATOM 2119 O O . HIS A 1 289 ? 15.285 1.725 -8.131 1.00 98.50 289 HIS A O 1
ATOM 2125 N N . GLY A 1 290 ? 15.710 0.258 -9.770 1.00 98.19 290 GLY A N 1
ATOM 2126 C CA . GLY A 1 290 ? 14.550 -0.587 -9.486 1.00 98.19 290 GLY A CA 1
ATOM 2127 C C . GLY A 1 290 ? 14.567 -1.183 -8.075 1.00 98.19 290 GLY A C 1
ATOM 2128 O O . GLY A 1 290 ? 13.536 -1.210 -7.398 1.00 98.19 290 GLY A O 1
ATOM 2129 N N . THR A 1 291 ? 15.742 -1.553 -7.556 1.00 98.19 291 THR A N 1
ATOM 2130 C CA . THR A 1 291 ? 15.909 -1.973 -6.153 1.00 98.19 291 THR A CA 1
ATOM 2131 C C . THR A 1 291 ? 15.563 -0.851 -5.173 1.00 98.19 291 THR A C 1
ATOM 2133 O O . THR A 1 291 ? 14.894 -1.096 -4.166 1.00 98.19 291 THR A O 1
ATOM 2136 N N . HIS A 1 292 ? 15.979 0.384 -5.458 1.00 97.69 292 HIS A N 1
ATOM 2137 C CA . HIS A 1 292 ? 15.653 1.545 -4.631 1.00 97.69 292 HIS A CA 1
ATOM 2138 C C . HIS A 1 292 ? 14.141 1.829 -4.626 1.00 97.69 292 HIS A C 1
ATOM 2140 O O . HIS A 1 292 ? 13.539 1.974 -3.559 1.00 97.69 292 HIS A O 1
ATOM 2146 N N . VAL A 1 293 ? 13.502 1.823 -5.801 1.00 98.44 293 VAL A N 1
ATOM 2147 C CA . VAL A 1 293 ? 12.044 1.976 -5.954 1.00 98.44 293 VAL A CA 1
ATOM 2148 C C . VAL A 1 293 ? 11.292 0.882 -5.187 1.00 98.44 293 VAL A C 1
ATOM 2150 O O . VAL A 1 293 ? 10.402 1.177 -4.384 1.00 98.44 293 VAL A O 1
ATOM 2153 N N . ALA A 1 294 ? 11.696 -0.380 -5.349 1.00 98.12 294 ALA A N 1
ATOM 2154 C CA . ALA A 1 294 ? 11.127 -1.510 -4.620 1.00 98.12 294 ALA A CA 1
ATOM 2155 C C . ALA A 1 294 ? 11.303 -1.376 -3.095 1.00 98.12 294 ALA A C 1
ATOM 2157 O O . ALA A 1 294 ? 10.406 -1.740 -2.330 1.00 98.12 294 ALA A O 1
ATOM 2158 N N . GLY A 1 295 ? 12.426 -0.808 -2.643 1.00 96.38 295 GLY A N 1
ATOM 2159 C CA . GLY A 1 295 ? 12.691 -0.462 -1.244 1.00 96.38 295 GLY A CA 1
ATOM 2160 C C . GLY A 1 295 ? 11.687 0.537 -0.670 1.00 96.38 295 GLY A C 1
ATOM 2161 O O . GLY A 1 295 ? 11.166 0.315 0.423 1.00 96.38 295 GLY A O 1
ATOM 2162 N N . THR A 1 296 ? 11.361 1.586 -1.424 1.00 96.75 296 THR A N 1
ATOM 2163 C CA . THR A 1 296 ? 10.363 2.599 -1.037 1.00 96.75 296 THR A CA 1
ATOM 2164 C C . THR A 1 296 ? 8.947 2.024 -0.984 1.00 96.75 296 THR A C 1
ATOM 2166 O O . THR A 1 296 ? 8.170 2.340 -0.081 1.00 96.75 296 THR A O 1
ATOM 2169 N N . ILE A 1 297 ? 8.603 1.132 -1.916 1.00 97.81 297 ILE A N 1
ATOM 2170 C CA . ILE A 1 297 ? 7.289 0.480 -1.929 1.00 97.81 297 ILE A CA 1
ATOM 2171 C C . ILE A 1 297 ? 7.172 -0.506 -0.762 1.00 97.81 297 ILE A C 1
ATOM 2173 O O . ILE A 1 297 ? 6.218 -0.444 0.013 1.00 97.81 297 ILE A O 1
ATOM 2177 N N . GLY A 1 298 ? 8.136 -1.419 -0.630 1.00 95.31 298 GLY A N 1
ATOM 2178 C CA . GLY A 1 298 ? 7.967 -2.639 0.154 1.00 95.31 298 GLY A CA 1
ATOM 2179 C C . GLY A 1 298 ? 9.159 -3.057 1.004 1.00 95.31 298 GLY A C 1
ATOM 2180 O O . GLY A 1 298 ? 9.169 -4.194 1.467 1.00 95.31 298 GLY A O 1
ATOM 2181 N N . GLY A 1 299 ? 10.168 -2.217 1.230 1.00 94.00 299 GLY A N 1
ATOM 2182 C CA . GLY A 1 299 ? 11.260 -2.530 2.156 1.00 94.00 299 GLY A CA 1
ATOM 2183 C C . GLY A 1 299 ? 10.769 -2.713 3.598 1.00 94.00 299 GLY A C 1
ATOM 2184 O O . GLY A 1 299 ? 9.869 -2.007 4.052 1.00 94.00 299 GLY A O 1
ATOM 2185 N N . SER A 1 300 ? 11.350 -3.654 4.347 1.00 86.69 300 SER A N 1
ATOM 2186 C CA . SER A 1 300 ? 10.949 -3.919 5.739 1.00 86.69 300 SER A CA 1
ATOM 2187 C C . SER A 1 300 ? 11.133 -2.701 6.659 1.00 86.69 300 SER A C 1
ATOM 2189 O O . SER A 1 300 ? 10.299 -2.446 7.530 1.00 86.69 300 SER A O 1
ATOM 2191 N N . VAL A 1 301 ? 12.174 -1.895 6.432 1.00 84.81 301 VAL A N 1
ATOM 2192 C CA . VAL A 1 301 ? 12.496 -0.708 7.244 1.00 84.81 301 VAL A CA 1
ATOM 2193 C C . VAL A 1 301 ? 11.988 0.580 6.603 1.00 84.81 301 VAL A C 1
ATOM 2195 O O . VAL A 1 301 ? 11.356 1.383 7.287 1.00 84.81 301 VAL A O 1
ATOM 2198 N N . SER A 1 302 ? 12.211 0.757 5.301 1.00 87.19 302 SER A N 1
ATOM 2199 C CA . SER A 1 302 ? 11.948 2.030 4.607 1.00 87.19 302 SER A CA 1
ATOM 2200 C C . SER A 1 302 ? 10.696 2.021 3.728 1.00 87.19 302 SER A C 1
ATOM 2202 O O . SER A 1 302 ? 10.356 3.052 3.160 1.00 87.19 302 SER A O 1
ATOM 2204 N N . GLY A 1 303 ? 10.017 0.877 3.607 1.00 93.50 303 GLY A N 1
ATOM 2205 C CA . GLY A 1 303 ? 8.849 0.735 2.746 1.00 93.50 303 GLY A CA 1
ATOM 2206 C C . GLY A 1 303 ? 7.556 1.234 3.382 1.00 93.50 303 GLY A C 1
ATOM 2207 O O . GLY A 1 303 ? 7.353 1.076 4.591 1.00 93.50 303 GLY A O 1
ATOM 2208 N N . LEU A 1 304 ? 6.666 1.761 2.539 1.00 94.69 304 LEU A N 1
ATOM 2209 C CA . LEU A 1 304 ? 5.286 2.115 2.894 1.00 94.69 304 LEU A CA 1
ATOM 2210 C C . LEU A 1 304 ? 4.437 0.863 3.167 1.00 94.69 304 LEU A C 1
ATOM 2212 O O . LEU A 1 304 ? 3.738 0.778 4.174 1.00 94.69 304 LEU A O 1
ATOM 2216 N N . ALA A 1 305 ? 4.529 -0.140 2.290 1.00 94.56 305 ALA A N 1
ATOM 2217 C CA . ALA A 1 305 ? 3.776 -1.388 2.354 1.00 94.56 305 ALA A CA 1
ATOM 2218 C C . ALA A 1 305 ? 4.701 -2.556 2.734 1.00 94.56 305 ALA A C 1
ATOM 2220 O O . ALA A 1 305 ? 5.056 -3.409 1.922 1.00 94.56 305 ALA A O 1
ATOM 2221 N N . LYS A 1 306 ? 5.108 -2.597 4.007 1.00 92.56 306 LYS A N 1
ATOM 2222 C CA . LYS A 1 306 ? 6.153 -3.502 4.533 1.00 92.56 306 LYS A CA 1
ATOM 2223 C C . LYS A 1 306 ? 5.879 -5.009 4.378 1.00 92.56 306 LYS A C 1
ATOM 2225 O O . LYS A 1 306 ? 6.792 -5.811 4.557 1.00 92.56 306 LYS A O 1
ATOM 2230 N N . SER A 1 307 ? 4.649 -5.410 4.062 1.00 92.81 307 SER A N 1
ATOM 2231 C CA . SER A 1 307 ? 4.224 -6.802 3.849 1.00 92.81 307 SER A CA 1
ATOM 2232 C C . SER A 1 307 ? 3.767 -7.088 2.414 1.00 92.81 307 SER A C 1
ATOM 2234 O O . SER A 1 307 ? 3.241 -8.170 2.156 1.00 92.81 307 SER A O 1
ATOM 2236 N N . VAL A 1 308 ? 3.953 -6.151 1.479 1.00 96.81 308 VAL A N 1
ATOM 2237 C CA . VAL A 1 308 ? 3.640 -6.363 0.059 1.00 96.81 308 VAL A CA 1
ATOM 2238 C C . VAL A 1 308 ? 4.576 -7.400 -0.564 1.00 96.81 308 VAL A C 1
ATOM 2240 O O . VAL A 1 308 ? 5.746 -7.505 -0.173 1.00 96.81 308 VAL A O 1
ATOM 2243 N N . THR A 1 309 ? 4.070 -8.154 -1.541 1.00 97.69 309 THR A N 1
ATOM 2244 C CA . THR A 1 309 ? 4.902 -8.973 -2.430 1.00 97.69 309 THR A CA 1
ATOM 2245 C C . THR A 1 309 ? 5.331 -8.125 -3.621 1.00 97.69 309 THR A C 1
ATOM 2247 O O . THR A 1 309 ? 4.489 -7.627 -4.365 1.00 97.69 309 THR A O 1
ATOM 2250 N N . LEU A 1 310 ? 6.634 -7.963 -3.808 1.00 98.56 310 LEU A N 1
ATOM 2251 C CA . LEU A 1 310 ? 7.213 -7.230 -4.928 1.00 98.56 310 LEU A CA 1
ATOM 2252 C C . LEU A 1 310 ? 7.426 -8.185 -6.108 1.00 98.56 310 LEU A C 1
ATOM 2254 O O . LEU A 1 310 ? 7.863 -9.324 -5.927 1.00 98.56 310 LEU A O 1
ATOM 2258 N N . VAL A 1 311 ? 7.121 -7.721 -7.316 1.00 98.69 311 VAL A N 1
ATOM 2259 C CA . VAL A 1 311 ? 7.307 -8.471 -8.561 1.00 98.69 311 VAL A CA 1
ATOM 2260 C C . VAL A 1 311 ? 8.200 -7.647 -9.491 1.00 98.69 311 VAL A C 1
ATOM 2262 O O . VAL A 1 311 ? 7.780 -6.567 -9.912 1.00 98.69 311 VAL A O 1
ATOM 2265 N N . PRO A 1 312 ? 9.420 -8.103 -9.818 1.00 98.62 312 PRO A N 1
ATOM 2266 C CA . PRO A 1 312 ? 10.297 -7.368 -10.717 1.00 98.62 312 PRO A CA 1
ATOM 2267 C C . PRO A 1 312 ? 9.814 -7.496 -12.167 1.00 98.62 312 PRO A C 1
ATOM 2269 O O . PRO A 1 312 ? 9.584 -8.594 -12.669 1.00 98.62 312 PRO A O 1
ATOM 2272 N N . VAL A 1 313 ? 9.683 -6.373 -12.865 1.00 98.75 313 VAL A N 1
ATOM 2273 C CA . VAL A 1 313 ? 9.369 -6.327 -14.297 1.00 98.75 313 VAL A CA 1
ATOM 2274 C C . VAL A 1 313 ? 10.473 -5.512 -14.961 1.00 98.75 313 VAL A C 1
ATOM 2276 O O . VAL A 1 313 ? 10.420 -4.290 -15.048 1.00 98.75 313 VAL A O 1
ATOM 2279 N N . ARG A 1 314 ? 11.544 -6.197 -15.355 1.00 98.62 314 ARG A N 1
ATOM 2280 C CA . ARG A 1 314 ? 12.768 -5.571 -15.846 1.00 98.62 314 ARG A CA 1
ATOM 2281 C C . ARG A 1 314 ? 12.619 -5.155 -17.307 1.00 98.62 314 ARG A C 1
ATOM 2283 O O . ARG A 1 314 ? 12.651 -5.990 -18.208 1.00 98.62 314 ARG A O 1
ATOM 2290 N N . VAL A 1 315 ? 12.463 -3.859 -17.539 1.00 98.12 315 VAL A N 1
ATOM 2291 C CA . VAL A 1 315 ? 12.310 -3.258 -18.876 1.00 98.12 315 VAL A CA 1
ATOM 2292 C C . VAL A 1 315 ? 13.415 -2.260 -19.206 1.00 98.12 315 VAL A C 1
ATOM 2294 O O . VAL A 1 315 ? 13.510 -1.821 -20.350 1.00 98.12 315 VAL A O 1
ATOM 2297 N N . LEU A 1 316 ? 14.248 -1.925 -18.217 1.00 95.38 316 LEU A N 1
ATOM 2298 C CA . LEU A 1 316 ? 15.426 -1.082 -18.361 1.00 95.38 316 LEU A CA 1
ATOM 2299 C C . LEU A 1 316 ? 16.697 -1.915 -18.133 1.00 95.38 316 LEU A C 1
ATOM 2301 O O . LEU A 1 316 ? 16.742 -2.807 -17.281 1.00 95.38 316 LEU A O 1
ATOM 2305 N N . ASP A 1 317 ? 17.733 -1.638 -18.914 1.00 92.06 317 ASP A N 1
ATOM 2306 C CA . ASP A 1 317 ? 19.039 -2.274 -18.819 1.00 92.06 317 ASP A CA 1
ATOM 2307 C C . ASP A 1 317 ? 19.900 -1.670 -17.691 1.00 92.06 317 ASP A C 1
ATOM 2309 O O . ASP A 1 317 ? 19.452 -0.868 -16.871 1.00 92.06 317 ASP A O 1
ATOM 2313 N N . CYS A 1 318 ? 21.175 -2.057 -17.631 1.00 96.38 318 CYS A N 1
ATOM 2314 C CA . CYS A 1 318 ? 22.086 -1.615 -16.572 1.00 96.38 318 CYS A CA 1
ATOM 2315 C C . CYS A 1 318 ? 22.466 -0.132 -16.653 1.00 96.38 318 CYS A C 1
ATOM 2317 O O . CYS A 1 318 ? 22.932 0.430 -15.662 1.00 96.38 318 CYS A O 1
ATOM 2319 N N . SER A 1 319 ? 22.244 0.510 -17.801 1.00 94.50 319 SER A N 1
ATOM 2320 C CA . SER A 1 319 ? 22.374 1.958 -17.967 1.00 94.50 319 SER A CA 1
ATOM 2321 C C . SER A 1 319 ? 21.091 2.714 -17.603 1.00 94.50 319 SER A C 1
ATOM 2323 O O . SER A 1 319 ? 21.084 3.940 -17.654 1.00 94.50 319 SER A O 1
ATOM 2325 N N . GLY A 1 320 ? 20.017 2.007 -17.228 1.00 92.88 320 GLY A N 1
ATOM 2326 C CA . GLY A 1 320 ? 18.702 2.604 -16.993 1.00 92.88 320 GLY A CA 1
ATOM 2327 C C . GLY A 1 320 ? 17.927 2.887 -18.282 1.00 92.88 320 GLY A C 1
ATOM 2328 O O . GLY A 1 320 ? 16.955 3.637 -18.252 1.00 92.88 320 GLY A O 1
ATOM 2329 N N . SER A 1 321 ? 18.338 2.302 -19.410 1.00 92.06 321 SER A N 1
ATOM 2330 C CA . SER A 1 321 ? 17.727 2.538 -20.721 1.00 92.06 321 SER A CA 1
ATOM 2331 C C . SER A 1 321 ? 16.858 1.363 -21.152 1.00 92.06 321 SER A C 1
ATOM 2333 O O . SER A 1 321 ? 17.184 0.207 -20.901 1.00 92.06 321 SER A O 1
ATOM 2335 N N . GLY A 1 322 ? 15.762 1.636 -21.851 1.00 91.94 322 GLY A N 1
ATOM 2336 C CA . GLY A 1 322 ? 14.882 0.604 -22.390 1.00 91.94 322 GLY A CA 1
ATOM 2337 C C . GLY A 1 322 ? 14.111 1.102 -23.600 1.00 91.94 322 GLY A C 1
ATOM 2338 O O . GLY A 1 322 ? 14.087 2.296 -23.901 1.00 91.94 322 GLY A O 1
ATOM 2339 N N . THR A 1 323 ? 13.484 0.180 -24.321 1.00 90.19 323 THR A N 1
ATOM 2340 C CA . THR A 1 323 ? 12.643 0.523 -25.469 1.00 90.19 323 THR A CA 1
ATOM 2341 C C . THR A 1 323 ? 11.192 0.683 -25.036 1.00 90.19 323 THR A C 1
ATOM 2343 O O . THR A 1 323 ? 10.707 -0.024 -24.152 1.00 90.19 323 THR A O 1
ATOM 2346 N N . LEU A 1 324 ? 10.452 1.552 -25.729 1.00 86.88 324 LEU A N 1
ATOM 2347 C CA . LEU A 1 324 ? 9.000 1.653 -25.567 1.00 86.88 324 LEU A CA 1
ATOM 2348 C C . LEU A 1 324 ? 8.315 0.284 -25.738 1.00 86.88 324 LEU A C 1
ATOM 2350 O O . LEU A 1 324 ? 7.420 -0.057 -24.971 1.00 86.88 324 LEU A O 1
ATOM 2354 N N . SER A 1 325 ? 8.763 -0.523 -26.705 1.00 94.75 325 SER A N 1
ATOM 2355 C CA . SER A 1 325 ? 8.241 -1.877 -26.913 1.00 94.75 325 SER A CA 1
ATOM 2356 C C . SER A 1 325 ? 8.503 -2.802 -25.722 1.00 94.75 325 SER A C 1
ATOM 2358 O O . SER A 1 325 ? 7.623 -3.583 -25.372 1.00 94.75 325 SER A O 1
ATOM 2360 N N . GLY A 1 326 ? 9.662 -2.695 -25.066 1.00 90.06 326 GLY A N 1
ATOM 2361 C CA . GLY A 1 326 ? 9.976 -3.444 -23.849 1.00 90.06 326 GLY A CA 1
ATOM 2362 C C . GLY A 1 326 ? 9.102 -3.030 -22.665 1.00 90.06 326 GLY A C 1
ATOM 2363 O O . GLY A 1 326 ? 8.600 -3.892 -21.947 1.00 90.06 326 GLY A O 1
ATOM 2364 N N . VAL A 1 327 ? 8.849 -1.725 -22.506 1.00 95.00 327 VAL A N 1
ATOM 2365 C CA . VAL A 1 327 ? 7.928 -1.200 -21.482 1.00 95.00 327 VAL A CA 1
ATOM 2366 C C . VAL A 1 327 ? 6.503 -1.708 -21.719 1.00 95.00 327 VAL A C 1
ATOM 2368 O O . VAL A 1 327 ? 5.887 -2.241 -20.798 1.00 95.00 327 VAL A O 1
ATOM 2371 N N . VAL A 1 328 ? 5.996 -1.612 -22.954 1.00 95.75 328 VAL A N 1
ATOM 2372 C CA . VAL A 1 328 ? 4.660 -2.117 -23.321 1.00 95.75 328 VAL A CA 1
ATOM 2373 C C . VAL A 1 328 ? 4.558 -3.628 -23.101 1.00 95.75 328 VAL A C 1
ATOM 2375 O O . VAL A 1 328 ? 3.567 -4.080 -22.537 1.00 95.75 328 VAL A O 1
ATOM 2378 N N . ALA A 1 329 ? 5.586 -4.404 -23.461 1.00 97.31 329 ALA A N 1
ATOM 2379 C CA . ALA A 1 329 ? 5.622 -5.843 -23.195 1.00 97.31 329 ALA A CA 1
ATOM 2380 C C . ALA A 1 329 ? 5.586 -6.159 -21.689 1.00 97.31 329 ALA A C 1
ATOM 2382 O O . ALA A 1 329 ? 4.906 -7.093 -21.270 1.00 97.31 329 ALA A O 1
ATOM 2383 N N . GLY A 1 330 ? 6.271 -5.358 -20.866 1.00 98.06 330 GLY A N 1
ATOM 2384 C CA . GLY A 1 330 ? 6.197 -5.463 -19.410 1.00 98.06 330 GLY A CA 1
ATOM 2385 C C . GLY A 1 330 ? 4.788 -5.204 -18.875 1.00 98.06 330 GLY A C 1
ATOM 2386 O O . GLY A 1 330 ? 4.282 -6.003 -18.091 1.00 98.06 330 GLY A O 1
ATOM 2387 N N . ILE A 1 331 ? 4.129 -4.133 -19.327 1.00 97.94 331 ILE A N 1
ATOM 2388 C CA . ILE A 1 331 ? 2.749 -3.799 -18.927 1.00 97.94 331 ILE A CA 1
ATOM 2389 C C . ILE A 1 331 ? 1.771 -4.896 -19.359 1.00 97.94 331 ILE A C 1
ATOM 2391 O O . ILE A 1 331 ? 0.938 -5.317 -18.559 1.00 97.94 331 ILE A O 1
ATOM 2395 N N . ASP A 1 332 ? 1.888 -5.387 -20.593 1.00 98.12 332 ASP A N 1
ATOM 2396 C CA . ASP A 1 332 ? 1.037 -6.459 -21.114 1.00 98.12 332 ASP A CA 1
ATOM 2397 C C . ASP A 1 332 ? 1.209 -7.754 -20.305 1.00 98.12 332 ASP A C 1
ATOM 2399 O O . ASP A 1 332 ? 0.231 -8.375 -19.882 1.00 98.12 332 ASP A O 1
ATOM 2403 N N . TRP A 1 333 ? 2.455 -8.106 -19.967 1.00 98.50 333 TRP A N 1
ATOM 2404 C CA . TRP A 1 333 ? 2.733 -9.238 -19.088 1.00 98.50 333 TRP A CA 1
ATOM 2405 C C . TRP A 1 333 ? 2.108 -9.058 -17.698 1.00 98.50 333 TRP A C 1
ATOM 2407 O O . TRP A 1 333 ? 1.511 -10.001 -17.174 1.00 98.50 333 TRP A O 1
ATOM 2417 N N . VAL A 1 334 ? 2.184 -7.860 -17.105 1.00 98.25 334 VAL A N 1
ATOM 2418 C CA . VAL A 1 334 ? 1.511 -7.566 -15.828 1.00 98.25 334 VAL A CA 1
ATOM 2419 C C . VAL A 1 334 ? 0.001 -7.738 -15.969 1.00 98.25 334 VAL A C 1
ATOM 2421 O O . VAL A 1 334 ? -0.601 -8.456 -15.174 1.00 98.25 334 VAL A O 1
ATOM 2424 N N . ALA A 1 335 ? -0.610 -7.156 -17.000 1.00 96.62 335 ALA A N 1
ATOM 2425 C CA . ALA A 1 335 ? -2.047 -7.240 -17.246 1.00 96.62 335 ALA A CA 1
ATOM 2426 C C . ALA A 1 335 ? -2.537 -8.693 -17.408 1.00 96.62 335 ALA A C 1
ATOM 2428 O O . ALA A 1 335 ? -3.654 -9.018 -17.002 1.00 96.62 335 ALA A O 1
ATOM 2429 N N . ALA A 1 336 ? -1.703 -9.575 -17.966 1.00 96.88 336 ALA A N 1
ATOM 2430 C CA . ALA A 1 336 ? -2.008 -10.994 -18.133 1.00 96.88 336 ALA A CA 1
ATOM 2431 C C . ALA A 1 336 ? -1.822 -11.838 -16.854 1.00 96.88 336 ALA A C 1
ATOM 2433 O O . ALA A 1 336 ? -2.490 -12.859 -16.702 1.00 96.88 336 ALA A O 1
ATOM 2434 N N . ASN A 1 337 ? -0.928 -11.439 -15.941 1.00 94.75 337 ASN A N 1
ATOM 2435 C CA . ASN A 1 337 ? -0.497 -12.268 -14.801 1.00 94.75 337 ASN A CA 1
ATOM 2436 C C . ASN A 1 337 ? -0.884 -11.704 -13.422 1.00 94.75 337 ASN A C 1
ATOM 2438 O O . ASN A 1 337 ? -0.690 -12.364 -12.393 1.00 94.75 337 ASN A O 1
ATOM 2442 N N . ALA A 1 338 ? -1.407 -10.480 -13.371 1.00 94.25 338 ALA A N 1
ATOM 2443 C CA . ALA A 1 338 ? -1.785 -9.820 -12.134 1.00 94.25 338 ALA A CA 1
ATOM 2444 C C . ALA A 1 338 ? -3.013 -10.483 -11.476 1.00 94.25 338 ALA A C 1
ATOM 2446 O O . ALA A 1 338 ? -4.058 -10.628 -12.111 1.00 94.25 338 ALA A O 1
ATOM 2447 N N . PRO A 1 339 ? -2.942 -10.859 -10.183 1.00 92.50 339 PRO A N 1
ATOM 2448 C CA . PRO A 1 339 ? -4.130 -11.226 -9.419 1.00 92.50 339 PRO A CA 1
ATOM 2449 C C . PRO A 1 339 ? -4.996 -9.993 -9.120 1.00 92.50 339 PRO A C 1
ATOM 2451 O O . PRO A 1 339 ? -4.543 -8.856 -9.234 1.00 92.50 339 PRO A O 1
ATOM 2454 N N . ALA A 1 340 ? -6.215 -10.218 -8.621 1.00 79.88 340 ALA A N 1
ATOM 2455 C CA . ALA A 1 340 ? -7.225 -9.178 -8.377 1.00 79.88 340 ALA A CA 1
ATOM 2456 C C . ALA A 1 340 ? -6.805 -8.016 -7.442 1.00 79.88 340 ALA A C 1
ATOM 2458 O O . ALA A 1 340 ? -7.515 -7.020 -7.356 1.00 79.88 340 ALA A O 1
ATOM 2459 N N . ARG A 1 341 ? -5.695 -8.136 -6.700 1.00 89.19 341 ARG A N 1
ATOM 2460 C CA . ARG A 1 341 ? -5.139 -7.076 -5.841 1.00 89.19 341 ARG A CA 1
ATOM 2461 C C . ARG A 1 341 ? -3.705 -6.777 -6.259 1.00 89.19 341 ARG A C 1
ATOM 2463 O O . ARG A 1 341 ? -2.762 -7.327 -5.682 1.00 89.19 341 ARG A O 1
ATOM 2470 N N . SER A 1 342 ? -3.564 -5.919 -7.261 1.00 95.94 342 SER A N 1
ATOM 2471 C CA . SER A 1 342 ? -2.272 -5.597 -7.858 1.00 95.94 342 SER A CA 1
ATOM 2472 C C . SER A 1 342 ? -2.118 -4.110 -8.122 1.00 95.94 342 SER A C 1
ATOM 2474 O O . SER A 1 342 ? -3.057 -3.461 -8.574 1.00 95.94 342 SER A O 1
ATOM 2476 N N . VAL A 1 343 ? -0.912 -3.605 -7.877 1.00 97.69 343 VAL A N 1
ATOM 2477 C CA . VAL A 1 343 ? -0.486 -2.266 -8.287 1.00 97.69 343 VAL A CA 1
ATOM 2478 C C . VAL A 1 343 ? 0.698 -2.380 -9.234 1.00 97.69 343 VAL A C 1
ATOM 2480 O O . VAL A 1 343 ? 1.532 -3.272 -9.048 1.00 97.69 343 VAL A O 1
ATOM 2483 N N . MET A 1 344 ? 0.804 -1.492 -10.219 1.00 97.12 344 MET A N 1
ATOM 2484 C CA . MET A 1 344 ? 2.010 -1.391 -11.046 1.00 97.12 344 MET A CA 1
ATOM 2485 C C . MET A 1 344 ? 2.640 -0.008 -10.930 1.00 97.12 344 MET A C 1
ATOM 2487 O O . MET A 1 344 ? 1.979 1.013 -11.076 1.00 97.12 344 MET A O 1
ATOM 2491 N N . ASN A 1 345 ? 3.942 0.019 -10.665 1.00 98.38 345 ASN A N 1
ATOM 2492 C CA . ASN A 1 345 ? 4.718 1.242 -10.558 1.00 98.38 345 ASN A CA 1
ATOM 2493 C C . ASN A 1 345 ? 5.648 1.374 -11.766 1.00 98.38 345 ASN A C 1
ATOM 2495 O O . ASN A 1 345 ? 6.452 0.477 -12.028 1.00 98.38 345 ASN A O 1
ATOM 2499 N N . LEU A 1 346 ? 5.564 2.519 -12.444 1.00 96.25 346 LEU A N 1
ATOM 2500 C CA . LEU A 1 346 ? 6.399 2.888 -13.582 1.00 96.25 346 LEU A CA 1
ATOM 2501 C C . LEU A 1 346 ? 7.221 4.125 -13.206 1.00 96.25 346 LEU A C 1
ATOM 2503 O O . LEU A 1 346 ? 6.822 5.254 -13.480 1.00 96.25 346 LEU A O 1
ATOM 2507 N N . SER A 1 347 ? 8.369 3.925 -12.560 1.00 95.38 347 SER A N 1
ATOM 2508 C CA . SER A 1 347 ? 9.302 5.011 -12.216 1.00 95.38 347 SER A CA 1
ATOM 2509 C C . SER A 1 347 ? 10.240 5.313 -13.385 1.00 95.38 347 SER A C 1
ATOM 2511 O O . SER A 1 347 ? 11.458 5.303 -13.259 1.00 95.38 347 SER A O 1
ATOM 2513 N N . LEU A 1 348 ? 9.653 5.562 -14.551 1.00 91.62 348 LEU A N 1
ATOM 2514 C CA . LEU A 1 348 ? 10.350 5.808 -15.807 1.00 91.62 348 LEU A CA 1
ATOM 2515 C C . LEU A 1 348 ? 9.604 6.866 -16.619 1.00 91.62 348 LEU A C 1
ATOM 2517 O O . LEU A 1 348 ? 8.446 7.180 -16.343 1.00 91.62 348 LEU A O 1
ATOM 2521 N N . GLY A 1 349 ? 10.269 7.422 -17.625 1.00 85.50 349 GLY A N 1
ATOM 2522 C CA . GLY A 1 349 ? 9.701 8.460 -18.475 1.00 85.50 349 GLY A CA 1
ATOM 2523 C C . GLY A 1 349 ? 10.210 8.363 -19.905 1.00 85.50 349 GLY A C 1
ATOM 2524 O O . GLY A 1 349 ? 11.259 7.781 -20.174 1.00 85.50 349 GLY A O 1
ATOM 2525 N N . GLY A 1 350 ? 9.448 8.940 -20.826 1.00 83.31 350 GLY A N 1
ATOM 2526 C CA . GLY A 1 350 ? 9.762 8.962 -22.248 1.00 83.31 350 GLY A CA 1
ATOM 2527 C C . GLY A 1 350 ? 8.889 9.965 -22.992 1.00 83.31 350 GLY A C 1
ATOM 2528 O O . GLY A 1 350 ? 8.160 10.751 -22.385 1.00 83.31 350 GLY A O 1
ATOM 2529 N N . THR A 1 351 ? 8.963 9.945 -24.319 1.00 83.88 351 THR A N 1
ATOM 2530 C CA . THR A 1 351 ? 8.071 10.739 -25.169 1.00 83.88 351 THR A CA 1
ATOM 2531 C C . THR A 1 351 ? 6.634 10.218 -25.099 1.00 83.88 351 THR A C 1
ATOM 2533 O O . THR A 1 351 ? 6.400 9.036 -24.844 1.00 83.88 351 THR A O 1
ATOM 2536 N N . ALA A 1 352 ? 5.661 11.100 -25.348 1.00 87.06 352 ALA A N 1
ATOM 2537 C CA . ALA A 1 352 ? 4.250 10.724 -25.384 1.00 87.06 352 ALA A CA 1
ATOM 2538 C C . ALA A 1 352 ? 3.989 9.607 -26.412 1.00 87.06 352 ALA A C 1
ATOM 2540 O O . ALA A 1 352 ? 4.542 9.623 -27.516 1.00 87.06 352 ALA A O 1
ATOM 2541 N N . SER A 1 353 ? 3.134 8.646 -26.055 1.00 91.38 353 SER A N 1
ATOM 2542 C CA . SER A 1 353 ? 2.822 7.490 -26.895 1.00 91.38 353 SER A CA 1
ATOM 2543 C C . SER A 1 353 ? 1.408 6.979 -26.634 1.00 91.38 353 SER A C 1
ATOM 2545 O O . SER A 1 353 ? 1.130 6.434 -25.569 1.00 91.38 353 SER A O 1
ATOM 2547 N N . SER A 1 354 ? 0.543 7.046 -27.648 1.00 92.62 354 SER A N 1
ATOM 2548 C CA . SER A 1 354 ? -0.811 6.483 -27.568 1.00 92.62 354 SER A CA 1
ATOM 2549 C C . SER A 1 354 ? -0.814 4.964 -27.363 1.00 92.62 354 SER A C 1
ATOM 2551 O O . SER A 1 354 ? -1.724 4.429 -26.735 1.00 92.62 354 SER A O 1
ATOM 2553 N N . THR A 1 355 ? 0.213 4.260 -27.849 1.00 88.06 355 THR A N 1
ATOM 2554 C CA . THR A 1 355 ? 0.390 2.821 -27.609 1.00 88.06 355 THR A CA 1
ATOM 2555 C C . THR A 1 355 ? 0.649 2.527 -26.132 1.00 88.06 355 THR A C 1
ATOM 2557 O O . THR A 1 355 ? 0.082 1.578 -25.593 1.00 88.06 355 THR A O 1
ATOM 2560 N N . LEU A 1 356 ? 1.482 3.338 -25.467 1.00 91.31 356 LEU A N 1
ATOM 2561 C CA . LEU A 1 356 ? 1.719 3.208 -24.027 1.00 91.31 356 LEU A CA 1
ATOM 2562 C C . LEU A 1 356 ? 0.441 3.495 -23.237 1.00 91.31 356 LEU A C 1
ATOM 2564 O O . LEU A 1 356 ? 0.069 2.701 -22.375 1.00 91.31 356 LEU A O 1
ATOM 2568 N N . ASP A 1 357 ? -0.256 4.579 -23.585 1.00 90.94 357 ASP A N 1
ATOM 2569 C CA . ASP A 1 357 ? -1.516 4.967 -22.948 1.00 90.94 357 ASP A CA 1
ATOM 2570 C C . ASP A 1 357 ? -2.559 3.845 -23.056 1.00 90.94 357 ASP A C 1
ATOM 2572 O O . ASP A 1 357 ? -3.218 3.497 -22.075 1.00 90.94 357 ASP A O 1
ATOM 2576 N N . GLN A 1 358 ? -2.670 3.217 -24.233 1.00 96.00 358 GLN A N 1
ATOM 2577 C CA . GLN A 1 358 ? -3.572 2.090 -24.454 1.00 96.00 358 GLN A CA 1
ATOM 2578 C C . GLN A 1 358 ? -3.183 0.858 -23.623 1.00 96.00 358 GLN A C 1
ATOM 2580 O O . GLN A 1 358 ? -4.068 0.196 -23.076 1.00 96.00 358 GLN A O 1
ATOM 2585 N N . ALA A 1 359 ? -1.889 0.548 -23.502 1.00 94.00 359 ALA A N 1
ATOM 2586 C CA . ALA A 1 359 ? -1.419 -0.565 -22.677 1.00 94.00 359 ALA A CA 1
ATOM 2587 C C . ALA A 1 359 ? -1.751 -0.343 -21.191 1.00 94.00 359 ALA A C 1
ATOM 2589 O O . ALA A 1 359 ? -2.277 -1.241 -20.531 1.00 94.00 359 ALA A O 1
ATOM 2590 N N . VAL A 1 360 ? -1.522 0.872 -20.680 1.00 95.25 360 VAL A N 1
ATOM 2591 C CA . VAL A 1 360 ? -1.871 1.251 -19.302 1.00 95.25 360 VAL A CA 1
ATOM 2592 C C . VAL A 1 360 ? -3.381 1.173 -19.078 1.00 95.25 360 VAL A C 1
ATOM 2594 O O . VAL A 1 360 ? -3.825 0.539 -18.121 1.00 95.25 360 VAL A O 1
ATOM 2597 N N . ALA A 1 361 ? -4.187 1.740 -19.982 1.00 94.88 361 ALA A N 1
ATOM 2598 C CA . ALA A 1 361 ? -5.645 1.661 -19.900 1.00 94.88 361 ALA A CA 1
ATOM 2599 C C . ALA A 1 361 ? -6.146 0.204 -19.911 1.00 94.88 361 ALA A C 1
ATOM 2601 O O . ALA A 1 361 ? -7.060 -0.148 -19.162 1.00 94.88 361 ALA A O 1
ATOM 2602 N N . GLY A 1 362 ? -5.518 -0.660 -20.714 1.00 95.38 362 GLY A N 1
ATOM 2603 C CA . GLY A 1 362 ? -5.802 -2.094 -20.752 1.00 95.38 362 GLY A CA 1
ATOM 2604 C C . GLY A 1 362 ? -5.484 -2.809 -19.434 1.00 95.38 362 GLY A C 1
ATOM 2605 O O . GLY A 1 362 ? -6.293 -3.615 -18.970 1.00 95.38 362 GLY A O 1
ATOM 2606 N N . ALA A 1 363 ? -4.353 -2.491 -18.798 1.00 94.50 363 ALA A N 1
ATOM 2607 C CA . ALA A 1 363 ? -3.997 -3.029 -17.484 1.00 94.50 363 ALA A CA 1
ATOM 2608 C C . ALA A 1 363 ? -4.989 -2.581 -16.393 1.00 94.50 363 ALA A C 1
ATOM 2610 O O . ALA A 1 363 ? -5.455 -3.407 -15.603 1.00 94.50 363 ALA A O 1
ATOM 2611 N N . ILE A 1 364 ? -5.398 -1.307 -16.416 1.00 94.75 364 ILE A N 1
ATOM 2612 C CA . ILE A 1 364 ? -6.413 -0.754 -15.504 1.00 94.75 364 ILE A CA 1
ATOM 2613 C C . ILE A 1 364 ? -7.757 -1.462 -15.669 1.00 94.75 364 ILE A C 1
ATOM 2615 O O . ILE A 1 364 ? -8.373 -1.859 -14.679 1.00 94.75 364 ILE A O 1
ATOM 2619 N N . ALA A 1 365 ? -8.196 -1.705 -16.907 1.00 93.81 365 ALA A N 1
ATOM 2620 C CA . ALA A 1 365 ? -9.438 -2.429 -17.182 1.00 93.81 365 ALA A CA 1
ATOM 2621 C C . ALA A 1 365 ? -9.436 -3.873 -16.637 1.00 93.81 365 ALA A C 1
ATOM 2623 O O . ALA A 1 365 ? -10.502 -4.452 -16.425 1.00 93.81 365 ALA A O 1
ATOM 2624 N N . ARG A 1 366 ? -8.255 -4.453 -16.374 1.00 92.31 366 ARG A N 1
ATOM 2625 C CA . ARG A 1 366 ? -8.088 -5.768 -15.731 1.00 92.31 366 ARG A CA 1
ATOM 2626 C C . ARG A 1 366 ? -7.919 -5.702 -14.210 1.00 92.31 366 ARG A C 1
ATOM 2628 O O . ARG A 1 366 ? -7.725 -6.738 -13.580 1.00 92.31 366 ARG A O 1
ATOM 2635 N N . GLY A 1 367 ? -8.039 -4.518 -13.610 1.00 91.38 367 GLY A N 1
ATOM 2636 C CA . GLY A 1 367 ? -7.986 -4.325 -12.160 1.00 91.38 367 GLY A CA 1
ATOM 2637 C C . GLY A 1 367 ? -6.580 -4.123 -11.594 1.00 91.38 367 GLY A C 1
ATOM 2638 O O . GLY A 1 367 ? -6.399 -4.265 -10.385 1.00 91.38 367 GLY A O 1
ATOM 2639 N N . VAL A 1 368 ? -5.595 -3.800 -12.438 1.00 93.31 368 VAL A N 1
ATOM 2640 C CA . VAL A 1 368 ? -4.277 -3.332 -11.984 1.00 93.31 368 VAL A CA 1
ATOM 2641 C C . VAL A 1 368 ? -4.345 -1.821 -11.792 1.00 93.31 368 VAL A C 1
ATOM 2643 O O . VAL A 1 368 ? -4.681 -1.108 -12.731 1.00 93.31 368 VAL A O 1
ATOM 2646 N N . THR A 1 369 ? -4.052 -1.332 -10.590 1.00 82.94 369 THR A N 1
ATOM 2647 C CA . THR A 1 369 ? -4.123 0.108 -10.272 1.00 82.94 369 THR A CA 1
ATOM 2648 C C . THR A 1 369 ? -2.776 0.802 -10.237 1.00 82.94 369 THR A C 1
ATOM 2650 O O . THR A 1 369 ? -1.772 0.119 -9.916 1.00 82.94 369 THR A O 1
#

Secondary structure (DSSP, 8-state):
----HHHHHHHHHHHHHHHHHHHHHHHTTHHHHHHHHHHHHTTS-HHHHHHHHHHHHHHHHHHHHHHHHHHHTS--TTS-----HHHHHHHHHHHHHHHHHHHHS-----------S-SSHHHHHHHHHHHHTTEEEEEEEE-TTS-HHHHHHHHHHHHTSHHHHTTT-EEEEEESSSSSEEEEEEEGGGHHHHHHHHHT-TTEEEEEE-----PPPEEEES--HHHHHHH--SSSP-SEEEES---TT-EEEEEES---TT-TTTTT-BPP-EE---SS-TT--SSSHHHHHHHHHH-TTT-SSTTPEEEEEE-S-TTS---HHHHHHHHHHHHHH--SSEEEEE----S--HHHHHHHHHHHHTTB-

Radius of gyration: 32.17 Å; chains: 1; bounding box: 90×62×68 Å

Foldseek 3Di:
DDDDPVVVVVVVVVVVVVVVVVVCVVPPDDPVVLVVVLVVQCPDDDVSVVVSVVVVVVVVVLVVVLVVQLVVLDPDPVDDDDDDPVVSVVVSVVVNVVVVVVVVPDDDPDDPDDDDADPVPVQVVVVVVCVVQQKWKKWWFFDQPDALVRLVVLVVVLLPDCLNVVQQKDFPAADHDPTRTTMIMGHNVSVVVNCVSVVPRPGTPDMGTDHDDDQDWDKDAQADPVQQVVNDDDDDGDSMHTDRAQAAPEEEEQQFQAAQCPDPQCPPLEDEAAAPDPPPPGRHHQQCPSNVVCCCCAGCRNHPNVNHRYYRQHQAHNVRDHDPVSSLVSLQVCLVPPDLRYEYDDPDDDDDDPSSVVSNVSSVVSNHD

pLDDT: mean 73.49, std 23.17, range [24.45, 98.75]